Protein AF-A0ABD7QS98-F1 (afdb_monomer_lite)

pLDDT: mean 81.65, std 12.82, range [32.97, 96.56]

Foldseek 3Di:
DDPPDPAAELVPAALVCLVVDDFQRWYDDDPAIETEDAPEQPVVLAAAFQWKKFQDPVDQQWIWIAGQVQPPVPPTDIDGQRHRTSNSVQVVVCVVFNWDHKYWYWYQDSPDPVRPDITTMMGTFGHDEDEQQPAFLAWWDAPQFGWYDAPNGIEHTAADDLPRPSDDNKFQKKWWRDLPFSKIWIFGIPPFPDTDIDMDHPGTTSNSVQVVCFQVSCVSVVHPDTDHQRYKYWYAPHTGGIIMIGTD

Structure (mmCIF, N/CA/C/O backbone):
data_AF-A0ABD7QS98-F1
#
_entry.id   AF-A0ABD7QS98-F1
#
loop_
_atom_site.group_PDB
_atom_site.id
_atom_site.type_symbol
_atom_site.label_atom_id
_atom_site.label_alt_id
_atom_site.label_comp_id
_atom_site.label_asym_id
_atom_site.label_entity_id
_atom_site.label_seq_id
_atom_site.pdbx_PDB_ins_code
_atom_site.Cartn_x
_atom_site.Cartn_y
_atom_site.Cartn_z
_atom_site.occupancy
_atom_site.B_iso_or_equiv
_atom_site.auth_seq_id
_atom_site.auth_comp_id
_atom_site.auth_asym_id
_atom_site.auth_atom_id
_atom_site.pdbx_PDB_model_num
ATOM 1 N N . MET A 1 1 ? 8.728 -23.007 17.753 1.00 32.97 1 MET A N 1
ATOM 2 C CA . MET A 1 1 ? 7.468 -23.442 18.399 1.00 32.97 1 MET A CA 1
ATOM 3 C C . MET A 1 1 ? 6.390 -22.440 18.018 1.00 32.97 1 MET A C 1
ATOM 5 O O . MET A 1 1 ? 6.399 -21.347 18.564 1.00 32.97 1 MET A O 1
ATOM 9 N N . SER A 1 2 ? 5.534 -22.761 17.045 1.00 39.84 2 SER A N 1
ATOM 10 C CA . SER A 1 2 ? 4.462 -21.853 16.618 1.00 39.84 2 SER A CA 1
ATOM 11 C C . SER A 1 2 ? 3.246 -22.042 17.524 1.00 39.84 2 SER A C 1
ATOM 13 O O . SER A 1 2 ? 2.674 -23.131 17.563 1.00 39.84 2 SER A O 1
ATOM 15 N N . ARG A 1 3 ? 2.876 -21.017 18.296 1.00 46.62 3 ARG A N 1
ATOM 16 C CA . ARG A 1 3 ? 1.566 -20.960 18.956 1.00 46.62 3 ARG A CA 1
ATOM 17 C C . ARG A 1 3 ? 0.595 -20.336 17.958 1.00 46.62 3 ARG A C 1
ATOM 19 O O . ARG A 1 3 ? 0.385 -19.131 17.989 1.00 46.62 3 ARG A O 1
ATOM 26 N N . PHE A 1 4 ? 0.027 -21.146 17.070 1.00 49.72 4 PHE A N 1
ATOM 27 C CA . PHE A 1 4 ? -1.115 -20.718 16.263 1.00 49.72 4 PHE A CA 1
ATOM 28 C C . PHE A 1 4 ? -2.349 -20.659 17.171 1.00 49.72 4 PHE A C 1
ATOM 30 O O . PHE A 1 4 ? -3.089 -21.631 17.305 1.00 49.72 4 PHE A O 1
ATOM 37 N N . GLY A 1 5 ? -2.520 -19.537 17.873 1.00 64.56 5 GLY A N 1
ATOM 38 C CA . GLY A 1 5 ? -3.838 -19.160 18.374 1.00 64.56 5 GLY A CA 1
ATOM 39 C C . GLY A 1 5 ? -4.747 -18.858 17.183 1.00 64.56 5 GLY A C 1
ATOM 40 O O . GLY A 1 5 ? -4.266 -18.380 16.156 1.00 64.56 5 GLY A O 1
ATOM 41 N N . MET A 1 6 ? -6.042 -19.157 17.301 1.00 82.94 6 MET A N 1
ATOM 42 C CA . MET A 1 6 ? -7.015 -18.672 16.320 1.00 82.94 6 MET A CA 1
ATOM 43 C C . MET A 1 6 ? -6.945 -17.136 16.265 1.00 82.94 6 MET A C 1
ATOM 45 O O . MET A 1 6 ? -6.843 -16.521 17.333 1.00 82.94 6 MET A O 1
ATOM 49 N N . PRO A 1 7 ? -6.976 -16.521 15.066 1.00 89.31 7 PRO A N 1
ATOM 50 C CA . PRO A 1 7 ? -7.020 -15.070 14.943 1.00 89.31 7 PRO A CA 1
ATOM 51 C C . PRO A 1 7 ? -8.205 -14.479 15.712 1.00 89.31 7 PRO A C 1
ATOM 53 O O . PRO A 1 7 ? -9.282 -15.076 15.756 1.00 89.31 7 PRO A O 1
ATOM 56 N N . LEU A 1 8 ? -8.008 -13.306 16.310 1.00 94.12 8 LEU A N 1
ATOM 57 C CA . LEU A 1 8 ? -9.089 -12.538 16.923 1.00 94.12 8 LEU A CA 1
ATOM 58 C C . LEU A 1 8 ? -9.984 -11.950 15.832 1.00 94.12 8 LEU A C 1
ATOM 60 O O . LEU A 1 8 ? -9.483 -11.453 14.831 1.00 94.12 8 LEU A O 1
ATOM 64 N N . ASP A 1 9 ? -11.295 -11.965 16.031 1.00 95.38 9 ASP A N 1
ATOM 65 C CA . ASP A 1 9 ? -12.229 -11.351 15.088 1.00 95.38 9 ASP A CA 1
ATOM 66 C C . ASP A 1 9 ? -12.199 -9.818 15.216 1.00 95.38 9 ASP A C 1
ATOM 68 O O . ASP A 1 9 ? -12.443 -9.270 16.297 1.00 95.38 9 ASP A O 1
ATOM 72 N N . ALA A 1 10 ? -11.919 -9.119 14.114 1.00 94.75 10 ALA A N 1
ATOM 73 C CA . ALA A 1 10 ? -11.931 -7.661 14.046 1.00 94.75 10 ALA A CA 1
ATOM 74 C C . ALA A 1 10 ? -13.296 -7.067 14.431 1.00 94.75 10 ALA A C 1
ATOM 76 O O . ALA A 1 10 ? -13.342 -5.979 15.010 1.00 94.75 10 ALA A O 1
ATOM 77 N N . ALA A 1 11 ? -14.403 -7.767 14.157 1.00 92.94 11 ALA A N 1
ATOM 78 C CA . ALA A 1 11 ? -15.747 -7.315 14.520 1.00 92.94 11 ALA A CA 1
ATOM 79 C C . ALA A 1 11 ? -15.963 -7.258 16.040 1.00 92.94 11 ALA A C 1
ATOM 81 O O . AL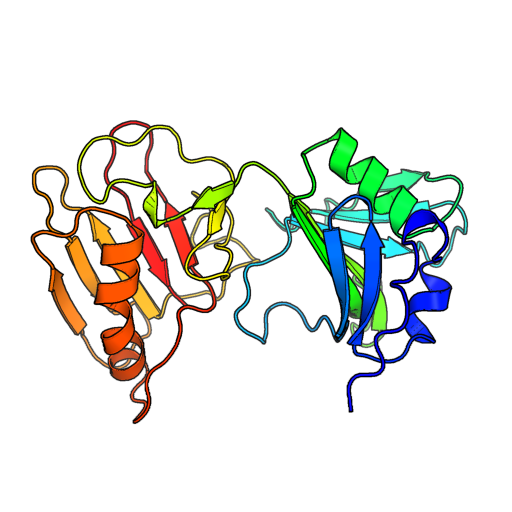A A 1 11 ? -16.754 -6.445 16.513 1.00 92.94 11 ALA A O 1
ATOM 82 N N . ALA A 1 12 ? -15.233 -8.075 16.804 1.00 91.69 12 ALA A N 1
ATOM 83 C CA . ALA A 1 12 ? -15.306 -8.126 18.263 1.00 91.69 12 ALA A CA 1
ATOM 84 C C . ALA A 1 12 ? -14.227 -7.279 18.963 1.00 91.69 12 ALA A C 1
ATOM 86 O O . ALA A 1 12 ? -14.224 -7.186 20.192 1.00 91.69 12 ALA A O 1
ATOM 87 N N . LEU A 1 13 ? -13.290 -6.697 18.208 1.00 93.12 13 LEU A N 1
ATOM 88 C CA . LEU A 1 13 ? -12.125 -6.019 18.763 1.00 93.12 13 LEU A CA 1
ATOM 89 C C . LEU A 1 13 ? -12.293 -4.499 18.730 1.00 93.12 13 LEU A C 1
ATOM 91 O O . LEU A 1 13 ? -12.238 -3.881 17.668 1.00 93.12 13 LEU A O 1
ATOM 95 N N . ASP A 1 14 ? -12.441 -3.893 19.906 1.00 92.75 14 ASP A N 1
ATOM 96 C CA . ASP A 1 14 ? -12.468 -2.439 20.065 1.00 92.75 14 ASP A CA 1
ATOM 97 C C . ASP A 1 14 ? -11.074 -1.817 19.893 1.00 92.75 14 ASP A C 1
ATOM 99 O O . ASP A 1 14 ? -10.067 -2.375 20.340 1.00 92.75 14 ASP A O 1
ATOM 103 N N . PHE A 1 15 ? -11.010 -0.595 19.347 1.00 91.88 15 PHE A N 1
ATOM 104 C CA . PHE A 1 15 ? -9.750 0.161 19.225 1.00 91.88 15 PHE A CA 1
ATOM 105 C C . PHE A 1 15 ? -9.014 0.304 20.569 1.00 91.88 15 PHE A C 1
ATOM 107 O O . PHE A 1 15 ? -7.789 0.236 20.619 1.00 91.88 15 PHE A O 1
ATOM 114 N N . ALA A 1 16 ? -9.743 0.449 21.680 1.00 89.12 16 ALA A N 1
ATOM 115 C CA . ALA A 1 16 ? -9.140 0.557 23.011 1.00 89.12 16 ALA A CA 1
ATOM 116 C C . ALA A 1 16 ? -8.357 -0.709 23.414 1.00 89.12 16 ALA A C 1
ATOM 118 O O . ALA A 1 16 ? -7.321 -0.617 24.076 1.00 89.12 16 ALA A O 1
ATOM 119 N N . SER A 1 17 ? -8.816 -1.884 22.977 1.00 90.69 17 SER A N 1
ATOM 120 C CA . SER A 1 17 ? -8.196 -3.174 23.286 1.00 90.69 17 SER A CA 1
ATOM 121 C C 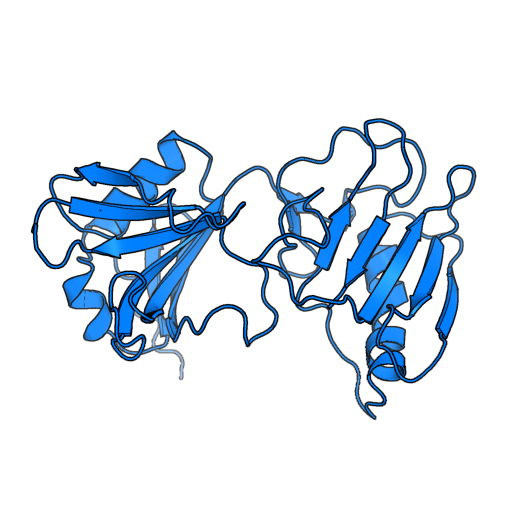. SER A 1 17 ? -6.914 -3.421 22.493 1.00 90.69 17 SER A C 1
ATOM 123 O O . SER A 1 17 ? -6.060 -4.172 22.959 1.00 90.69 17 SER A O 1
ATOM 125 N N . VAL A 1 18 ? -6.727 -2.759 21.345 1.00 89.44 18 VAL A N 1
ATOM 126 C CA . VAL A 1 18 ? -5.531 -2.908 20.492 1.00 89.44 18 VAL A CA 1
ATOM 127 C C . VAL A 1 18 ? -4.244 -2.616 21.263 1.00 89.44 18 VAL A C 1
ATOM 129 O O . VAL A 1 18 ? -3.259 -3.336 21.113 1.00 89.44 18 VAL A O 1
ATOM 132 N N . THR A 1 19 ? -4.260 -1.612 22.143 1.00 87.62 19 THR A N 1
ATOM 133 C CA . THR A 1 19 ? -3.089 -1.230 22.955 1.00 87.62 19 THR A CA 1
ATOM 134 C C . THR A 1 19 ? -2.666 -2.304 23.963 1.00 87.62 19 THR A C 1
ATOM 136 O O . THR A 1 19 ? -1.532 -2.295 24.433 1.00 87.62 19 THR A O 1
ATOM 139 N N . GLN A 1 20 ? -3.559 -3.243 24.287 1.00 90.06 20 GLN A N 1
ATOM 140 C CA . GLN A 1 20 ? -3.326 -4.324 25.250 1.00 90.06 20 GLN A CA 1
ATOM 141 C C . GLN A 1 20 ? -2.906 -5.635 24.577 1.00 90.06 20 GLN A C 1
ATOM 143 O O . GLN A 1 20 ? -2.464 -6.570 25.251 1.00 90.06 20 GLN A O 1
ATOM 148 N N . LEU A 1 21 ? -3.067 -5.732 23.256 1.00 90.69 21 LEU A N 1
ATOM 149 C CA . LEU A 1 21 ? -2.655 -6.900 22.495 1.00 90.69 21 LEU A CA 1
ATOM 150 C C . LEU A 1 21 ? -1.132 -6.948 22.375 1.00 90.69 21 LEU A C 1
ATOM 152 O O . LEU A 1 21 ? -0.456 -5.925 22.266 1.00 90.69 21 LEU A O 1
ATOM 156 N N . ARG A 1 22 ? -0.594 -8.166 22.350 1.00 89.75 22 ARG A N 1
ATOM 157 C CA . ARG A 1 22 ? 0.823 -8.389 22.052 1.00 89.75 22 ARG A CA 1
ATOM 158 C C . ARG A 1 22 ? 1.077 -8.130 20.574 1.00 89.75 22 ARG A C 1
ATOM 160 O O . ARG A 1 22 ? 0.193 -8.381 19.753 1.00 89.75 22 ARG A O 1
ATOM 167 N N . ASP A 1 23 ? 2.286 -7.708 20.242 1.00 85.75 23 ASP A N 1
ATOM 168 C CA . ASP A 1 23 ? 2.731 -7.703 18.850 1.00 85.75 23 ASP A CA 1
ATOM 169 C C . ASP A 1 23 ? 2.605 -9.106 18.247 1.00 85.75 23 ASP A C 1
ATOM 171 O O . ASP A 1 23 ? 2.580 -10.114 18.964 1.00 85.75 23 ASP A O 1
ATOM 175 N N . ASP A 1 24 ? 2.420 -9.147 16.933 1.00 85.94 24 ASP A N 1
ATOM 176 C CA . ASP A 1 24 ? 2.162 -10.344 16.131 1.00 85.94 24 ASP A CA 1
ATOM 177 C C . ASP A 1 24 ? 0.831 -11.062 16.416 1.00 85.94 24 ASP A C 1
ATOM 179 O O . ASP A 1 24 ? 0.532 -12.089 15.793 1.00 85.94 24 ASP A O 1
ATOM 183 N N . THR A 1 25 ? -0.011 -10.527 17.313 1.00 91.94 25 THR A N 1
ATOM 184 C CA . THR A 1 25 ? -1.374 -11.043 17.516 1.00 91.94 25 THR A CA 1
ATOM 185 C C . THR A 1 25 ? -2.134 -10.981 16.196 1.00 91.94 25 THR A C 1
ATOM 187 O O . THR A 1 25 ? -2.292 -9.907 15.620 1.00 91.94 25 THR A O 1
ATOM 190 N N . GLN A 1 26 ? -2.605 -12.137 15.726 1.00 93.94 26 GLN A N 1
ATOM 191 C CA . GLN A 1 26 ? -3.350 -12.245 14.477 1.00 93.94 26 GLN A CA 1
ATOM 192 C C . GLN A 1 26 ? -4.791 -11.785 14.678 1.00 93.94 26 GLN A C 1
ATOM 194 O O . GLN A 1 26 ? -5.464 -12.219 15.615 1.00 93.94 26 GLN A O 1
ATOM 199 N N . ILE A 1 27 ? -5.258 -10.932 13.778 1.00 94.94 27 ILE A N 1
ATOM 200 C CA . ILE A 1 27 ? -6.608 -10.380 13.735 1.00 94.94 27 ILE A CA 1
ATOM 201 C C . ILE A 1 27 ? -7.175 -10.711 12.356 1.00 94.94 27 ILE A C 1
ATOM 203 O O . ILE A 1 27 ? -6.512 -10.474 11.349 1.00 94.94 27 ILE A O 1
ATOM 207 N N . ALA A 1 28 ? -8.374 -11.279 12.302 1.00 96.44 28 ALA A N 1
ATOM 208 C CA . ALA A 1 28 ? -9.051 -11.663 11.072 1.00 96.44 28 ALA A CA 1
ATOM 209 C C . ALA A 1 28 ? -10.259 -10.767 10.794 1.00 96.44 28 ALA A C 1
ATOM 211 O O . ALA A 1 28 ? -10.966 -10.352 11.712 1.00 96.44 28 ALA A O 1
ATOM 212 N N . TRP A 1 29 ? -10.505 -10.516 9.512 1.00 96.56 29 TRP A N 1
ATOM 213 C CA . TRP A 1 29 ? -11.716 -9.882 9.006 1.00 96.56 29 TRP A CA 1
ATOM 214 C C . TRP A 1 29 ? -12.025 -10.453 7.619 1.00 96.56 29 TRP A C 1
ATOM 216 O O . TRP A 1 29 ? -11.229 -10.309 6.691 1.00 96.56 29 TRP A O 1
ATOM 226 N N . GLY A 1 30 ? -13.152 -11.156 7.481 1.00 92.88 30 GLY A N 1
ATOM 227 C CA . GLY A 1 30 ? -13.438 -11.931 6.271 1.00 92.88 30 GLY A CA 1
ATOM 228 C C . GLY A 1 30 ? -12.347 -12.974 5.997 1.00 92.88 30 GLY A C 1
ATOM 229 O O . GLY A 1 30 ? -12.008 -13.768 6.873 1.00 92.88 30 GLY A O 1
ATOM 230 N N . GLU A 1 31 ? -11.787 -12.960 4.786 1.00 92.12 31 GLU A N 1
ATOM 231 C CA . GLU A 1 31 ? -10.660 -13.822 4.382 1.00 92.12 31 GLU A CA 1
ATOM 232 C C . GLU A 1 31 ? -9.285 -13.197 4.675 1.00 92.12 31 GLU A C 1
ATOM 234 O O . GLU A 1 31 ? -8.249 -13.821 4.441 1.00 92.12 31 GLU A O 1
ATOM 239 N N . LEU A 1 32 ? -9.259 -11.961 5.180 1.00 92.50 32 LEU A N 1
ATOM 240 C CA . LEU A 1 32 ? -8.035 -11.219 5.443 1.00 92.50 32 LEU A CA 1
ATOM 241 C C . LEU A 1 32 ? -7.553 -11.445 6.873 1.00 92.50 32 LEU A C 1
ATOM 243 O O . LEU A 1 32 ? -8.339 -11.530 7.820 1.00 92.50 32 LEU A O 1
ATOM 247 N N . THR A 1 33 ? -6.234 -11.462 7.035 1.00 92.00 33 THR A N 1
ATOM 248 C CA . THR A 1 33 ? -5.573 -11.512 8.339 1.00 92.00 33 THR A CA 1
ATOM 249 C C . THR A 1 33 ? -4.491 -10.453 8.424 1.00 92.00 33 THR A C 1
ATOM 251 O O . THR A 1 33 ? -3.705 -10.299 7.489 1.00 92.00 33 THR A O 1
ATOM 254 N N . ALA A 1 34 ? -4.408 -9.781 9.565 1.00 89.31 34 ALA A N 1
ATOM 255 C CA . ALA A 1 34 ? -3.344 -8.847 9.889 1.00 89.31 34 ALA A CA 1
ATOM 256 C C . ALA A 1 34 ? -2.703 -9.218 11.224 1.00 89.31 34 ALA A C 1
ATOM 258 O O . ALA A 1 34 ? -3.379 -9.633 12.166 1.00 89.31 34 ALA A O 1
ATOM 259 N N . ALA A 1 35 ? -1.392 -9.033 11.317 1.00 86.38 35 ALA A N 1
ATOM 260 C CA . ALA A 1 35 ? -0.682 -9.076 12.582 1.00 86.38 35 ALA A CA 1
ATOM 261 C C . ALA A 1 35 ? -0.737 -7.688 13.228 1.00 86.38 35 ALA A C 1
ATOM 263 O O . ALA A 1 35 ? -0.562 -6.686 12.532 1.00 86.38 35 ALA A O 1
ATOM 264 N N . LYS A 1 36 ? -0.931 -7.612 14.549 1.00 85.44 36 LYS A N 1
ATOM 265 C CA . LYS A 1 36 ? -0.676 -6.358 15.261 1.00 85.44 36 LYS A CA 1
ATOM 266 C C . LYS A 1 36 ? 0.805 -5.994 15.131 1.00 85.44 36 LYS A C 1
ATOM 268 O O . LYS A 1 36 ? 1.659 -6.796 15.506 1.00 85.44 36 LYS A O 1
ATOM 273 N N . SER A 1 37 ? 1.092 -4.769 14.715 1.00 80.06 37 SER A N 1
ATOM 274 C CA . SER A 1 37 ? 2.446 -4.226 14.602 1.00 80.06 37 SER A CA 1
ATOM 275 C C . SER A 1 37 ? 2.538 -2.834 15.244 1.00 80.06 37 SER A C 1
ATOM 277 O O . SER A 1 37 ? 1.555 -2.276 15.749 1.00 80.06 37 SER A O 1
ATOM 279 N N . HIS A 1 38 ? 3.741 -2.266 15.244 1.00 70.81 38 HIS A N 1
ATOM 280 C CA . HIS A 1 38 ? 3.934 -0.837 15.446 1.00 70.81 38 HIS A CA 1
ATOM 281 C C . HIS A 1 38 ? 3.867 -0.139 14.086 1.00 70.81 38 HIS A C 1
ATOM 283 O O . HIS A 1 38 ? 4.772 -0.288 13.265 1.00 70.81 38 HIS A O 1
ATOM 289 N N . MET A 1 39 ? 2.805 0.633 13.859 1.00 69.12 39 MET A N 1
ATOM 290 C CA . MET A 1 39 ? 2.609 1.374 12.618 1.00 69.12 39 MET A CA 1
ATOM 291 C C . MET A 1 39 ? 3.327 2.713 12.726 1.00 69.12 39 MET A C 1
ATOM 293 O O . MET A 1 39 ? 2.711 3.750 12.926 1.00 69.12 39 MET A O 1
ATOM 297 N N . TYR A 1 40 ? 4.653 2.699 12.631 1.00 53.31 40 TYR A N 1
ATOM 298 C CA . TYR A 1 40 ? 5.388 3.935 12.395 1.00 53.31 40 TYR A CA 1
ATOM 299 C C . TYR A 1 40 ? 5.319 4.233 10.893 1.00 53.31 40 TYR A C 1
ATOM 301 O O . TYR A 1 40 ? 6.021 3.615 10.093 1.00 53.31 40 TYR A O 1
ATOM 309 N N . SER A 1 41 ? 4.421 5.153 10.521 1.00 43.56 41 SER A N 1
ATOM 310 C CA . SER A 1 41 ? 4.359 5.881 9.240 1.00 43.56 41 SER A CA 1
ATOM 311 C C . SER A 1 41 ? 5.683 5.848 8.442 1.00 43.56 41 SER A C 1
ATOM 313 O O . SER A 1 41 ? 6.746 6.091 9.021 1.00 43.56 41 SER A O 1
ATOM 315 N N . PRO A 1 42 ? 5.638 5.750 7.099 1.00 49.78 42 PRO A N 1
ATOM 316 C CA . PRO A 1 42 ? 6.124 4.649 6.220 1.00 49.78 42 PRO A CA 1
ATOM 317 C C . PRO A 1 42 ? 7.598 4.193 6.392 1.00 49.78 42 PRO A C 1
ATOM 319 O O . PRO A 1 42 ? 8.260 3.798 5.434 1.00 49.78 42 PRO A O 1
ATOM 322 N N . SER A 1 43 ? 8.183 4.302 7.575 1.00 40.19 43 SER A N 1
ATOM 323 C CA . SER A 1 43 ? 9.638 4.248 7.783 1.00 40.19 43 SER A CA 1
ATOM 324 C C . SER A 1 43 ? 10.256 2.860 7.557 1.00 40.19 43 SER A C 1
ATOM 326 O O . SER A 1 43 ? 11.474 2.713 7.614 1.00 40.19 43 SER A O 1
ATOM 328 N N . LEU A 1 44 ? 9.434 1.864 7.213 1.00 52.84 44 LEU A N 1
ATOM 329 C CA . LEU A 1 44 ? 9.848 0.531 6.770 1.00 52.84 44 LEU A CA 1
ATOM 330 C C . LEU A 1 44 ? 9.710 0.314 5.252 1.00 52.84 44 LEU A C 1
ATOM 332 O O . LEU A 1 44 ? 9.742 -0.824 4.794 1.00 52.84 44 LEU A O 1
ATOM 336 N N . GLY A 1 45 ? 9.529 1.387 4.476 1.00 57.03 45 GLY A N 1
ATOM 337 C CA . GLY A 1 45 ? 9.537 1.335 3.014 1.00 57.03 45 GLY A CA 1
ATOM 338 C C . GLY A 1 45 ? 8.316 0.662 2.389 1.00 57.03 45 GLY A C 1
ATOM 339 O O . GLY A 1 45 ? 8.320 0.463 1.187 1.00 57.03 45 GLY A O 1
ATOM 340 N N . ALA A 1 46 ? 7.281 0.311 3.156 1.00 69.75 46 ALA A N 1
ATOM 341 C CA . ALA A 1 46 ? 6.050 -0.272 2.625 1.00 69.75 46 ALA A CA 1
ATOM 342 C C . ALA A 1 46 ? 5.159 0.785 1.950 1.00 69.75 46 ALA A C 1
ATOM 344 O O . ALA A 1 46 ? 5.179 1.958 2.326 1.00 69.75 46 ALA A O 1
ATOM 345 N N . ALA A 1 47 ? 4.325 0.353 1.001 1.00 77.44 47 ALA A N 1
ATOM 346 C CA . ALA A 1 47 ? 3.338 1.227 0.376 1.00 77.44 47 ALA A CA 1
ATOM 347 C C . ALA A 1 47 ? 2.382 1.853 1.396 1.00 77.44 47 ALA A C 1
ATOM 349 O O . ALA A 1 47 ? 1.866 1.181 2.295 1.00 77.44 47 ALA A O 1
ATOM 350 N N . PHE A 1 48 ? 2.062 3.125 1.199 1.00 78.94 48 PHE A N 1
ATOM 351 C CA . PHE A 1 48 ? 1.195 3.881 2.089 1.00 78.94 48 PHE A CA 1
ATOM 352 C C . PHE A 1 48 ? -0.253 3.380 2.051 1.00 78.94 48 PHE A C 1
ATOM 354 O O . PHE A 1 48 ? -0.755 3.058 0.965 1.00 78.94 48 PHE A O 1
ATOM 361 N N . PRO A 1 49 ? -0.952 3.342 3.204 1.00 83.31 49 PRO A N 1
ATOM 362 C CA . PRO A 1 49 ? -2.369 2.998 3.254 1.00 83.31 49 PRO A CA 1
ATOM 363 C C . PRO A 1 49 ? -3.216 4.087 2.599 1.00 83.31 49 PRO A C 1
ATOM 365 O O . PRO A 1 49 ? -2.833 5.252 2.586 1.00 83.31 49 PRO A O 1
ATOM 368 N N . ASP A 1 50 ? -4.393 3.732 2.090 1.00 83.06 50 ASP A N 1
ATOM 369 C CA . ASP A 1 50 ? -5.355 4.709 1.561 1.00 83.06 50 ASP A CA 1
ATOM 370 C C . ASP A 1 50 ? -6.101 5.439 2.677 1.00 83.06 50 ASP A C 1
ATOM 372 O O . ASP A 1 50 ? -6.439 6.620 2.538 1.00 83.06 50 ASP A O 1
ATOM 376 N N . TYR A 1 51 ? -6.338 4.724 3.778 1.00 86.31 51 TYR A N 1
ATOM 377 C CA . TYR A 1 51 ? -7.015 5.228 4.957 1.00 86.31 51 TYR A CA 1
ATOM 378 C C . TYR A 1 51 ? -6.236 4.880 6.217 1.00 86.31 51 TYR A C 1
ATOM 380 O O . TYR A 1 51 ? -5.770 3.751 6.368 1.00 86.31 51 TYR A O 1
ATOM 388 N N . THR A 1 52 ? -6.198 5.820 7.154 1.00 88.19 52 THR A N 1
ATOM 389 C CA . THR A 1 52 ? -5.831 5.545 8.543 1.00 88.19 52 THR A CA 1
ATOM 390 C C . THR A 1 52 ? -6.995 5.936 9.439 1.00 88.19 52 THR A C 1
ATOM 392 O O . THR A 1 52 ? -7.556 7.026 9.308 1.00 88.19 52 THR A O 1
ATOM 395 N N . VAL A 1 53 ? -7.391 5.036 10.333 1.00 90.94 53 VAL A N 1
ATOM 396 C CA . VAL A 1 53 ? -8.538 5.220 11.222 1.00 90.94 53 VAL A CA 1
ATOM 397 C C . VAL A 1 53 ? -8.071 5.301 12.664 1.00 90.94 53 VAL A C 1
ATOM 399 O O . VAL A 1 53 ? -7.274 4.474 13.102 1.00 90.94 53 VAL A O 1
ATOM 402 N N . PHE A 1 54 ? -8.611 6.272 13.398 1.00 91.19 54 PHE A N 1
ATOM 403 C CA . PHE A 1 54 ? -8.346 6.494 14.818 1.00 91.19 54 PHE A CA 1
ATOM 404 C C . PHE A 1 54 ? -9.663 6.616 15.592 1.00 91.19 54 PHE A C 1
ATOM 406 O O . PHE A 1 54 ? -10.647 7.138 15.052 1.00 91.19 54 PHE A O 1
ATOM 413 N N . PRO A 1 55 ? -9.725 6.183 16.862 1.00 91.12 55 PRO A N 1
ATOM 414 C CA . PRO A 1 55 ? -10.882 6.457 17.701 1.00 91.12 55 PRO A CA 1
ATOM 415 C C . PRO A 1 55 ? -10.964 7.945 18.060 1.00 91.12 55 PRO A C 1
ATOM 417 O O . PRO A 1 55 ? -9.955 8.567 18.379 1.00 91.12 55 PRO A O 1
ATOM 420 N N . ASP A 1 56 ? -12.172 8.516 18.074 1.00 87.19 56 ASP A N 1
ATOM 421 C CA . ASP A 1 56 ? -12.370 9.878 18.585 1.00 87.19 56 ASP A CA 1
ATOM 422 C C . ASP A 1 56 ? -12.138 9.896 20.112 1.00 87.19 56 ASP A C 1
ATOM 424 O O . ASP A 1 56 ? -12.838 9.182 20.843 1.00 87.19 56 ASP A O 1
ATOM 428 N N . PRO A 1 57 ? -11.186 10.691 20.637 1.00 81.75 57 PRO A N 1
ATOM 429 C CA . PRO A 1 57 ? -10.903 10.722 22.072 1.00 81.75 57 PRO A CA 1
ATOM 430 C C . PRO A 1 57 ? -12.042 11.347 22.889 1.00 81.75 57 PRO A C 1
ATOM 432 O O . PRO A 1 57 ? -12.163 11.089 24.085 1.00 81.75 57 PRO A O 1
ATOM 435 N N . THR A 1 58 ? -12.894 12.156 22.256 1.00 82.94 58 THR A N 1
ATOM 436 C CA . THR A 1 58 ? -13.976 12.900 22.912 1.00 82.94 58 THR A CA 1
ATOM 437 C C . THR A 1 58 ? -15.337 12.224 22.791 1.00 82.94 58 THR A C 1
ATOM 439 O O . THR A 1 58 ? -16.240 12.530 23.575 1.00 82.94 58 THR A O 1
ATOM 442 N N . ARG A 1 59 ? -15.514 11.314 21.822 1.00 83.38 59 ARG A N 1
ATOM 443 C CA . ARG A 1 59 ? -16.809 10.683 21.532 1.00 83.38 59 ARG A CA 1
ATOM 444 C C . ARG A 1 59 ? -16.708 9.166 21.352 1.00 83.38 59 ARG A C 1
ATOM 446 O O . ARG A 1 59 ? -16.042 8.695 20.430 1.00 83.38 59 ARG A O 1
ATOM 453 N N . PRO A 1 60 ? -17.389 8.372 22.198 1.00 80.19 60 PRO A N 1
ATOM 454 C CA . PRO A 1 60 ? -17.240 6.923 22.199 1.00 80.19 60 PRO A CA 1
ATOM 455 C C . PRO A 1 60 ? -17.900 6.191 21.018 1.00 80.19 60 PRO A C 1
ATOM 457 O O . PRO A 1 60 ? -17.666 5.000 20.842 1.00 80.19 60 PRO A O 1
ATOM 460 N N . ASP A 1 61 ? -18.696 6.891 20.216 1.00 81.94 61 ASP A N 1
ATOM 461 C CA . ASP A 1 61 ? -19.467 6.408 19.063 1.00 81.94 61 ASP A CA 1
ATOM 462 C C . ASP A 1 61 ? -18.833 6.768 17.705 1.00 81.94 61 ASP A C 1
ATOM 464 O O . ASP A 1 61 ? -19.393 6.451 16.647 1.00 81.94 61 ASP A O 1
ATOM 468 N N . ARG A 1 62 ? -17.673 7.444 17.716 1.00 87.31 62 ARG A N 1
ATOM 469 C CA . ARG A 1 62 ? -17.054 8.014 16.513 1.00 87.31 62 ARG A CA 1
ATOM 470 C C . ARG A 1 62 ? -15.639 7.530 16.248 1.00 87.31 62 ARG A C 1
ATOM 472 O O . ARG A 1 62 ? -14.840 7.323 17.162 1.00 87.31 62 ARG A O 1
ATOM 479 N N . LEU A 1 63 ? -15.332 7.428 14.962 1.00 89.81 63 LEU A N 1
ATOM 480 C CA . LEU A 1 63 ? -13.985 7.226 14.445 1.00 89.81 63 LEU A CA 1
ATOM 481 C C . LEU A 1 63 ? -13.627 8.392 13.524 1.00 89.81 63 LEU A C 1
ATOM 483 O O . LEU A 1 63 ? -14.490 8.924 12.821 1.00 89.81 63 LEU A O 1
ATOM 487 N N . TYR A 1 64 ? -12.355 8.763 13.503 1.00 88.44 64 TYR A N 1
ATOM 488 C CA . TYR A 1 64 ? -11.801 9.642 12.485 1.00 88.44 64 TYR A CA 1
ATOM 489 C C . TYR A 1 64 ? -11.163 8.801 11.395 1.00 88.44 64 TYR A C 1
ATOM 491 O O . TYR A 1 64 ? -10.265 8.009 11.671 1.00 88.44 64 TYR A O 1
ATOM 499 N N . VAL A 1 65 ? -11.626 8.992 10.163 1.00 86.94 65 VAL A N 1
ATOM 500 C CA . VAL A 1 65 ? -11.009 8.398 8.978 1.00 86.94 65 VAL A CA 1
ATOM 501 C C . VAL A 1 65 ? -10.213 9.478 8.265 1.00 86.94 65 VAL A C 1
ATOM 503 O O . VAL A 1 65 ? -10.776 10.482 7.817 1.00 86.94 65 VAL A O 1
ATOM 506 N N . PHE A 1 66 ? -8.909 9.253 8.160 1.00 81.25 66 PHE A N 1
ATOM 507 C CA . PHE A 1 66 ? -7.976 10.089 7.423 1.00 81.25 66 PHE A CA 1
ATOM 508 C C . PHE A 1 66 ? -7.705 9.431 6.085 1.00 81.25 66 PHE A C 1
ATOM 510 O O . PHE A 1 66 ? -7.283 8.279 6.038 1.00 81.25 66 PHE A O 1
ATOM 517 N N . ARG A 1 67 ? -7.949 10.158 4.996 1.00 77.94 67 ARG A N 1
ATOM 518 C CA . ARG A 1 67 ? -7.533 9.714 3.669 1.00 77.94 67 ARG A CA 1
ATOM 519 C C . ARG A 1 67 ? -6.079 10.119 3.463 1.00 77.94 67 ARG A C 1
ATOM 521 O O . ARG A 1 67 ? -5.752 11.298 3.568 1.00 77.94 67 ARG A O 1
ATOM 528 N N . SER A 1 68 ? -5.217 9.163 3.146 1.00 68.00 68 SER A N 1
ATOM 529 C CA . SER A 1 68 ? -3.792 9.446 2.958 1.00 68.00 68 SER A CA 1
ATOM 530 C C . SER A 1 68 ? -3.497 10.200 1.661 1.00 68.00 68 SER A C 1
ATOM 532 O O . SER A 1 68 ? -2.442 10.812 1.557 1.00 68.00 68 SER A O 1
ATOM 534 N N . VAL A 1 69 ? -4.411 10.188 0.679 1.00 57.22 69 VAL A N 1
ATOM 535 C CA . VAL A 1 69 ? -4.173 10.783 -0.646 1.00 57.22 69 VAL A CA 1
ATOM 536 C C . VAL A 1 69 ? -5.348 11.644 -1.138 1.00 57.22 69 VAL A C 1
ATOM 538 O O . VAL A 1 69 ? -6.457 11.120 -1.311 1.00 57.22 69 VAL A O 1
ATOM 541 N N . PRO A 1 70 ? -5.107 12.934 -1.453 1.00 46.28 70 PRO A N 1
ATOM 542 C CA . PRO A 1 70 ? -3.968 13.737 -0.992 1.00 46.28 70 PRO A CA 1
ATOM 543 C C . PRO A 1 70 ? -4.146 14.042 0.506 1.00 46.28 70 PRO A C 1
ATOM 545 O O . PRO A 1 70 ? -5.256 14.406 0.898 1.00 46.28 70 PRO A O 1
ATOM 548 N N . ARG A 1 71 ? -3.097 13.929 1.346 1.00 45.66 71 ARG A N 1
ATOM 549 C CA . ARG A 1 71 ? -3.143 14.464 2.726 1.00 45.66 71 ARG A CA 1
ATOM 550 C C . ARG A 1 71 ? -3.366 15.977 2.655 1.00 45.66 71 ARG A C 1
ATOM 552 O O . ARG A 1 71 ? -2.417 16.755 2.684 1.00 45.66 71 ARG A O 1
ATOM 559 N N . SER A 1 72 ? -4.614 16.421 2.617 1.00 42.19 72 SER A N 1
ATOM 560 C CA . SER A 1 72 ? -4.941 17.643 3.328 1.00 42.19 72 SER A CA 1
ATOM 561 C C . SER A 1 72 ? -5.252 17.219 4.756 1.00 42.19 72 SER A C 1
ATOM 563 O O . SER A 1 72 ? -6.130 16.391 4.997 1.00 42.19 72 SER A O 1
ATOM 565 N N . LEU A 1 73 ? -4.530 17.791 5.719 1.00 44.03 73 LEU A N 1
ATOM 566 C CA . LEU A 1 73 ? -4.882 17.706 7.144 1.00 44.03 73 LEU A CA 1
ATOM 567 C C . LEU A 1 73 ? -6.352 18.139 7.392 1.00 44.03 73 LEU A C 1
ATOM 569 O O . LEU A 1 73 ? -6.964 17.760 8.389 1.00 44.03 73 LEU A O 1
ATOM 573 N N . ASP A 1 74 ? -6.943 18.844 6.420 1.00 46.00 74 ASP A N 1
ATOM 574 C CA . ASP A 1 74 ? -8.339 19.275 6.352 1.00 46.00 74 ASP A CA 1
ATOM 575 C C . ASP A 1 74 ? -9.360 18.206 5.906 1.00 46.00 74 ASP A C 1
ATOM 577 O O . ASP A 1 74 ? -10.557 18.488 5.901 1.00 46.00 74 ASP A O 1
ATOM 581 N N . THR A 1 75 ? -8.958 16.987 5.521 1.00 54.84 75 THR A N 1
ATOM 582 C CA . THR A 1 75 ? -9.900 15.935 5.067 1.00 54.84 75 THR A CA 1
ATOM 583 C C . THR A 1 75 ? -9.987 14.745 6.018 1.00 54.84 75 THR A C 1
ATOM 585 O O . THR A 1 75 ? -9.997 13.586 5.604 1.00 54.84 75 THR A O 1
ATOM 588 N N . HIS A 1 76 ? -10.126 15.012 7.317 1.00 68.81 76 HIS A N 1
ATOM 589 C CA . HIS A 1 76 ? -10.634 14.002 8.241 1.00 68.81 76 HIS A CA 1
ATOM 590 C C . HIS A 1 76 ? -12.164 14.020 8.218 1.00 68.81 76 HIS A C 1
ATOM 592 O O . HIS A 1 76 ? -12.802 15.057 8.417 1.00 68.81 76 HIS A O 1
ATOM 598 N N . LYS A 1 77 ? -12.784 12.865 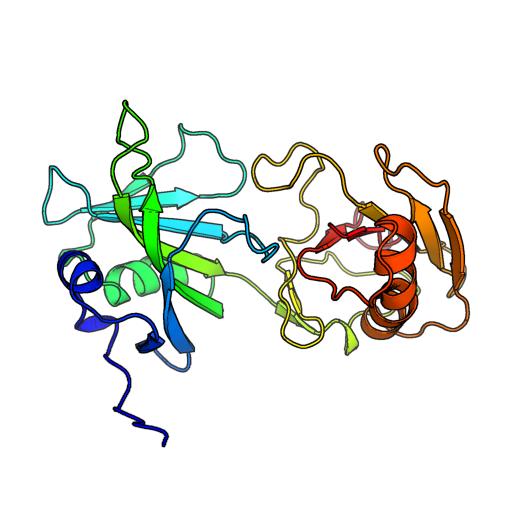7.970 1.00 71.81 77 LYS A N 1
ATOM 599 C CA . LYS A 1 77 ? -14.239 12.730 8.077 1.00 71.81 77 LYS A CA 1
ATOM 600 C C . LYS A 1 77 ? -14.548 11.984 9.372 1.00 71.81 77 LYS A C 1
ATOM 602 O O . LYS A 1 77 ? -14.217 10.801 9.460 1.00 71.81 77 LYS A O 1
ATOM 607 N N . PRO A 1 78 ? -15.177 12.625 10.374 1.00 78.62 78 PRO A N 1
ATOM 608 C CA . PRO A 1 78 ? -15.719 11.875 11.491 1.00 78.62 78 PRO A CA 1
ATOM 609 C C . PRO A 1 78 ? -16.838 10.977 10.962 1.00 78.62 78 PRO A C 1
ATOM 611 O O . PRO A 1 78 ? -17.772 11.447 10.302 1.00 78.62 78 PRO A O 1
ATOM 614 N N . ILE A 1 79 ? -16.743 9.687 11.251 1.00 81.56 79 ILE A N 1
ATOM 615 C CA . ILE A 1 79 ? -17.775 8.707 10.929 1.00 81.56 79 ILE A CA 1
ATOM 616 C C . ILE A 1 79 ? -18.411 8.208 12.219 1.00 81.56 79 ILE A C 1
ATOM 618 O O . ILE A 1 79 ? -17.756 8.065 13.252 1.00 81.56 79 ILE A O 1
ATOM 622 N N . HIS A 1 80 ? -19.714 7.966 12.153 1.00 80.56 80 HIS A N 1
ATOM 623 C CA . HIS A 1 80 ? -20.468 7.378 13.246 1.00 80.56 80 HIS A CA 1
ATOM 624 C C . HIS A 1 80 ? -20.641 5.889 12.961 1.00 80.56 80 HIS A C 1
ATOM 626 O O . HIS A 1 80 ? -21.285 5.529 11.977 1.00 80.56 80 HIS A O 1
ATOM 632 N N . VAL A 1 81 ? -20.084 5.040 13.822 1.00 75.31 81 VAL A N 1
ATOM 633 C CA . VAL A 1 81 ? -20.069 3.576 13.631 1.00 75.31 81 VAL A CA 1
ATOM 634 C C . VAL A 1 81 ? -20.888 2.823 14.680 1.00 75.31 81 VAL A C 1
ATOM 636 O O . VAL A 1 81 ? -21.040 1.612 14.584 1.00 75.31 81 VAL A O 1
ATOM 639 N N . GLY A 1 82 ? -21.459 3.518 15.672 1.00 72.62 82 GLY A N 1
ATOM 640 C CA . GLY A 1 82 ? -22.222 2.905 16.769 1.00 72.62 82 GLY A CA 1
ATOM 641 C C . GLY A 1 82 ? -21.328 2.180 17.781 1.00 72.62 82 GLY A C 1
ATOM 642 O O . GLY A 1 82 ? -21.409 2.466 18.972 1.00 72.62 82 GLY A O 1
ATOM 643 N N . THR A 1 83 ? -20.420 1.323 17.308 1.00 79.00 83 THR A N 1
ATOM 644 C CA . THR A 1 83 ? -19.358 0.662 18.080 1.00 79.00 83 THR A CA 1
ATOM 645 C C . THR A 1 83 ? -18.001 0.880 17.420 1.00 79.00 83 THR A C 1
ATOM 647 O O . THR A 1 83 ? -17.857 0.694 16.213 1.00 79.00 83 THR A O 1
ATOM 650 N N . ARG A 1 84 ? -16.986 1.253 18.207 1.00 86.81 84 ARG A N 1
ATOM 651 C CA . ARG A 1 84 ? -15.619 1.525 17.727 1.00 86.81 84 ARG A CA 1
ATOM 652 C C . ARG A 1 84 ? -14.792 0.242 17.641 1.00 86.81 84 ARG A C 1
ATOM 654 O O . ARG A 1 84 ? -13.717 0.156 18.236 1.00 86.81 84 ARG A O 1
ATOM 661 N N . THR A 1 85 ? -15.304 -0.733 16.902 1.00 93.25 85 THR A N 1
ATOM 662 C CA . THR A 1 85 ? -14.573 -1.959 16.586 1.00 93.25 85 THR A CA 1
ATOM 663 C C . THR A 1 85 ? -13.770 -1.780 15.304 1.00 93.25 85 THR A C 1
ATOM 665 O O . THR A 1 85 ? -14.095 -0.938 14.459 1.00 93.25 85 THR A O 1
ATOM 668 N N . LEU A 1 86 ? -12.710 -2.573 15.147 1.00 94.25 86 LEU A N 1
ATOM 669 C CA . LEU A 1 86 ? -11.943 -2.613 13.901 1.00 94.25 86 LEU A CA 1
ATOM 670 C C . LEU A 1 86 ? -12.830 -3.056 12.731 1.00 94.25 86 LEU A C 1
ATOM 672 O O . LEU A 1 86 ? -12.763 -2.469 11.656 1.00 94.25 86 LEU A O 1
ATOM 676 N N . GLY A 1 87 ? -13.706 -4.040 12.956 1.00 94.56 87 GLY A N 1
ATOM 677 C CA . GLY A 1 87 ? -14.633 -4.546 11.945 1.00 94.56 87 GLY A CA 1
ATOM 678 C C . GLY A 1 87 ? -15.603 -3.480 11.444 1.00 94.56 87 GLY A C 1
ATOM 679 O O . GLY A 1 87 ? -15.755 -3.342 10.237 1.00 94.56 87 GLY A O 1
ATOM 680 N N . ALA A 1 88 ? -16.172 -2.653 12.328 1.00 93.44 88 ALA A N 1
ATOM 681 C CA . ALA A 1 88 ? -17.071 -1.573 11.910 1.00 93.44 88 ALA A CA 1
ATOM 682 C C . ALA A 1 88 ? -16.355 -0.503 11.062 1.00 93.44 88 ALA A C 1
ATOM 684 O O . ALA A 1 88 ? -16.941 0.067 10.140 1.00 93.44 88 ALA A O 1
ATOM 685 N N . ALA A 1 89 ? -15.076 -0.233 11.350 1.00 93.56 89 ALA A N 1
ATOM 686 C CA . ALA A 1 89 ? -14.256 0.649 10.524 1.00 93.56 89 ALA A CA 1
ATOM 687 C C . ALA A 1 89 ? -13.988 0.044 9.136 1.00 93.56 89 ALA A C 1
ATOM 689 O O . ALA A 1 89 ? -14.133 0.738 8.129 1.00 93.56 89 ALA A O 1
ATOM 690 N N . LEU A 1 90 ? -13.629 -1.243 9.087 1.00 95.06 90 LEU A N 1
ATOM 691 C CA . LEU A 1 90 ? -13.373 -1.974 7.845 1.00 95.06 90 LEU A CA 1
ATOM 692 C C . LEU A 1 90 ? -14.631 -2.074 6.980 1.00 95.06 90 LEU A C 1
ATOM 694 O O . LEU A 1 90 ? -14.558 -1.763 5.800 1.00 95.06 90 LEU A O 1
ATOM 698 N N . GLU A 1 91 ? -15.788 -2.397 7.559 1.00 94.19 91 GLU A N 1
ATOM 699 C CA . GLU A 1 91 ? -17.081 -2.427 6.858 1.00 94.19 91 GLU A CA 1
ATOM 700 C C . GLU A 1 91 ? -17.447 -1.067 6.255 1.00 94.19 91 GLU A C 1
ATOM 702 O O . GLU A 1 91 ? -17.911 -0.990 5.116 1.00 94.19 91 GLU A O 1
ATOM 707 N N . TRP A 1 92 ? -17.220 0.023 6.997 1.00 91.94 92 TRP A N 1
ATOM 708 C CA . TRP A 1 92 ? -17.481 1.366 6.484 1.00 91.94 92 TRP A CA 1
ATOM 709 C C . TRP A 1 92 ? -16.584 1.704 5.288 1.00 91.94 92 TRP A C 1
ATOM 711 O O . TRP A 1 92 ? -17.063 2.289 4.315 1.00 91.94 92 TRP A O 1
ATOM 721 N N . ILE A 1 93 ? -15.297 1.343 5.351 1.00 91.75 93 ILE A N 1
ATOM 722 C CA . ILE A 1 93 ? -14.344 1.573 4.256 1.00 91.75 93 ILE A CA 1
ATOM 723 C C . ILE A 1 93 ? -14.678 0.680 3.055 1.00 91.75 93 ILE A C 1
ATOM 725 O O . ILE A 1 93 ? -14.755 1.191 1.937 1.00 91.75 93 ILE A O 1
ATOM 729 N N . ASP A 1 94 ? -14.948 -0.605 3.281 1.00 92.94 94 ASP A N 1
ATOM 730 C CA . ASP A 1 94 ? -15.262 -1.596 2.244 1.00 92.94 94 ASP A CA 1
ATOM 731 C C . ASP A 1 94 ? -16.511 -1.221 1.435 1.00 92.94 94 ASP A C 1
ATOM 733 O O . ASP A 1 94 ? -16.549 -1.370 0.214 1.00 92.94 94 ASP A O 1
ATOM 737 N N . ALA A 1 95 ? -17.500 -0.604 2.092 1.00 90.62 95 ALA A N 1
ATOM 738 C CA . ALA A 1 95 ? -18.681 -0.056 1.430 1.00 90.62 95 ALA A CA 1
ATOM 739 C C . ALA A 1 95 ? -18.368 1.092 0.445 1.00 90.62 95 ALA A C 1
ATOM 741 O O . ALA A 1 95 ? -19.213 1.432 -0.388 1.00 90.62 95 ALA A O 1
ATOM 742 N N . THR A 1 96 ? -17.186 1.713 0.538 1.00 86.56 96 THR A N 1
ATOM 743 C CA . THR A 1 96 ? -16.727 2.758 -0.392 1.00 86.56 96 THR A CA 1
ATOM 744 C C . THR A 1 96 ? -15.816 2.208 -1.486 1.00 86.56 96 THR A C 1
ATOM 746 O O . THR A 1 96 ? -15.995 2.547 -2.657 1.00 86.56 96 THR A O 1
ATOM 749 N N . GLU A 1 97 ? -14.860 1.357 -1.121 1.00 86.81 97 GLU A N 1
ATOM 750 C CA . GLU A 1 97 ? -13.921 0.700 -2.025 1.00 86.81 97 GLU A CA 1
ATOM 751 C C . GLU A 1 97 ? -13.439 -0.605 -1.365 1.00 86.81 97 GLU A C 1
ATOM 753 O O . GLU A 1 97 ? -13.137 -0.574 -0.171 1.00 86.81 97 GLU A O 1
ATOM 758 N N . PRO A 1 98 ? -13.333 -1.731 -2.103 1.00 90.81 98 PRO A N 1
ATOM 759 C CA . PRO A 1 98 ? -13.009 -3.024 -1.504 1.00 90.81 98 PRO A CA 1
ATOM 760 C C . PRO A 1 98 ? -11.715 -2.994 -0.695 1.00 90.81 98 PRO A C 1
ATOM 762 O O . PRO A 1 98 ? -10.683 -2.527 -1.194 1.00 90.81 98 PRO A O 1
ATOM 765 N N . VAL A 1 99 ? -11.759 -3.519 0.526 1.00 91.94 99 VAL A N 1
ATOM 766 C CA . VAL A 1 99 ? -10.580 -3.672 1.380 1.00 91.94 99 VAL A CA 1
ATOM 767 C C . VAL A 1 99 ? -9.785 -4.890 0.931 1.00 91.94 99 VAL A C 1
ATOM 769 O O . VAL A 1 99 ? -10.313 -5.994 0.830 1.00 91.94 99 VAL A O 1
ATOM 772 N N . TRP A 1 100 ? -8.487 -4.700 0.698 1.00 87.44 100 TRP A N 1
ATOM 773 C CA . TRP A 1 100 ? -7.594 -5.795 0.316 1.00 87.44 100 TRP A CA 1
ATOM 774 C C . TRP A 1 100 ? -6.599 -6.173 1.404 1.00 87.44 100 TRP A C 1
ATOM 776 O O . TRP A 1 100 ? -6.251 -7.338 1.576 1.00 87.44 100 TRP A O 1
ATOM 786 N N . ARG A 1 101 ? -6.109 -5.180 2.137 1.00 89.62 101 ARG A N 1
ATOM 787 C CA . ARG A 1 101 ? -5.190 -5.386 3.248 1.00 89.62 101 ARG A CA 1
ATOM 788 C C . ARG A 1 101 ? -5.522 -4.381 4.323 1.00 89.62 101 ARG A C 1
ATOM 790 O O . ARG A 1 101 ? -5.904 -3.247 4.038 1.00 89.62 101 ARG A O 1
ATOM 797 N N . PHE A 1 102 ? -5.322 -4.801 5.556 1.00 91.88 102 PHE A N 1
ATOM 798 C CA . PHE A 1 102 ? -5.337 -3.909 6.691 1.00 91.88 102 PHE A CA 1
ATOM 799 C C . PHE A 1 102 ? -4.173 -4.235 7.615 1.00 91.88 102 PHE A C 1
ATOM 801 O O . PHE A 1 102 ? -3.578 -5.311 7.540 1.00 91.88 102 PHE A O 1
ATOM 808 N N . GLU A 1 103 ? -3.839 -3.281 8.465 1.00 91.19 103 GLU A N 1
ATOM 809 C CA . GLU A 1 103 ? -2.831 -3.419 9.501 1.00 91.19 103 GLU A CA 1
ATOM 810 C C . GLU A 1 103 ? -3.329 -2.718 10.758 1.00 91.19 103 GLU A C 1
ATOM 812 O O . GLU A 1 103 ? -4.017 -1.697 10.693 1.00 91.19 103 GLU A O 1
ATOM 817 N N . VAL A 1 104 ? -3.040 -3.319 11.906 1.00 91.06 104 VAL A N 1
ATOM 818 C CA . VAL A 1 104 ? -3.558 -2.885 13.202 1.00 91.06 104 VAL A CA 1
ATOM 819 C C . VAL A 1 104 ? -2.375 -2.578 14.092 1.00 91.06 104 VAL A C 1
ATOM 821 O O . VAL A 1 104 ? -1.440 -3.370 14.183 1.00 91.06 104 VAL A O 1
ATOM 824 N N . GLY A 1 105 ? -2.423 -1.462 14.802 1.00 90.50 105 GLY A N 1
ATOM 825 C CA . GLY A 1 105 ? -1.293 -1.077 15.624 1.00 90.50 105 GLY A CA 1
ATOM 826 C C . GLY A 1 105 ? -1.528 0.199 16.394 1.00 90.50 105 GLY A C 1
ATOM 827 O O . GLY A 1 105 ? -2.650 0.536 16.769 1.00 90.50 105 GLY A O 1
ATOM 828 N N . THR A 1 106 ? -0.428 0.886 16.652 1.00 87.81 106 THR A N 1
ATOM 829 C CA . THR A 1 106 ? -0.409 2.228 17.226 1.00 87.81 106 THR A CA 1
ATOM 830 C C . THR A 1 106 ? 0.384 3.134 16.305 1.00 87.81 106 THR A C 1
ATOM 832 O O . THR A 1 106 ? 1.455 2.725 15.852 1.00 87.81 106 THR A O 1
ATOM 835 N N . ASP A 1 107 ? -0.114 4.342 16.084 1.00 83.94 107 ASP A N 1
ATOM 836 C CA . ASP A 1 107 ? 0.541 5.393 15.301 1.00 83.94 107 ASP A CA 1
ATOM 837 C C . ASP A 1 107 ? 0.454 6.720 16.074 1.00 83.94 107 ASP A C 1
ATOM 839 O O . ASP A 1 107 ? -0.255 6.811 17.085 1.00 83.94 107 ASP A O 1
ATOM 843 N N . LEU A 1 108 ? 1.186 7.735 15.623 1.00 81.06 108 LEU A N 1
ATOM 844 C CA . LEU A 1 108 ? 1.086 9.091 16.148 1.00 81.06 108 LEU A CA 1
ATOM 845 C C . LEU A 1 108 ? -0.339 9.601 15.961 1.00 81.06 108 LEU A C 1
ATOM 847 O O . LEU A 1 108 ? -0.917 9.515 14.877 1.00 81.06 108 LEU A O 1
ATOM 851 N N . ASP A 1 109 ? -0.911 10.110 17.043 1.00 82.31 109 ASP A N 1
ATOM 852 C CA . ASP A 1 109 ? -2.257 10.642 17.044 1.00 82.31 109 ASP A CA 1
ATOM 853 C C . ASP A 1 109 ? -2.294 11.923 16.199 1.00 82.31 109 ASP A C 1
ATOM 855 O O . ASP A 1 109 ? -1.690 12.929 16.576 1.00 82.31 109 ASP A O 1
ATOM 859 N N . PRO A 1 110 ? -3.017 11.930 15.069 1.00 77.06 110 PRO A N 1
ATOM 860 C CA . PRO A 1 110 ? -3.046 13.083 14.176 1.00 77.06 110 PRO A CA 1
ATOM 861 C C . PRO A 1 110 ? -3.774 14.290 14.784 1.00 77.06 110 PRO A C 1
ATOM 863 O O . PRO A 1 110 ? -3.729 15.377 14.210 1.00 77.06 110 PRO A O 1
ATOM 866 N N . LEU A 1 111 ? -4.480 14.108 15.905 1.00 79.50 111 LEU A N 1
ATOM 867 C CA . LEU A 1 111 ? -5.182 15.163 16.636 1.00 79.50 111 LEU A CA 1
ATOM 868 C C . LEU A 1 111 ? -4.398 15.655 17.858 1.00 79.50 111 LEU A C 1
ATOM 870 O O . LEU A 1 111 ? -4.916 16.480 18.615 1.00 79.50 111 LEU A O 1
ATOM 874 N N . ASP A 1 112 ? -3.193 15.134 18.092 1.00 81.94 112 ASP A N 1
ATOM 875 C CA . ASP A 1 112 ? -2.326 15.596 19.168 1.00 81.94 112 ASP A CA 1
ATOM 876 C C . ASP A 1 112 ? -1.490 16.803 18.710 1.00 81.94 112 ASP A C 1
ATOM 878 O O . ASP A 1 112 ? -0.655 16.657 17.817 1.00 81.94 112 ASP A O 1
ATOM 882 N N . PRO A 1 113 ? -1.693 18.003 19.287 1.00 77.00 113 PRO A N 1
ATOM 883 C CA . PRO A 1 113 ? -0.975 19.205 18.863 1.00 77.00 113 PRO A CA 1
ATOM 884 C C . PRO A 1 113 ? 0.529 19.135 19.147 1.00 77.00 113 PRO A C 1
ATOM 886 O O . PRO A 1 113 ? 1.299 19.794 18.451 1.00 77.00 113 PRO A O 1
ATOM 889 N N . ASP A 1 114 ? 0.930 18.351 20.150 1.00 82.88 114 ASP A N 1
ATOM 890 C CA . ASP A 1 114 ? 2.329 18.175 20.541 1.00 82.88 114 ASP A CA 1
ATOM 891 C C . ASP A 1 114 ? 3.037 17.113 19.676 1.00 82.88 114 ASP A C 1
ATOM 893 O O . ASP A 1 114 ? 4.259 17.127 19.567 1.00 82.88 114 ASP A O 1
ATOM 897 N N . GLY A 1 115 ? 2.276 16.242 18.999 1.00 77.25 115 GLY A N 1
ATOM 898 C CA . GLY A 1 115 ? 2.796 15.236 18.068 1.00 77.25 115 GLY A CA 1
ATOM 899 C C . GLY A 1 115 ? 3.502 14.049 18.727 1.00 77.25 115 GLY A C 1
ATOM 900 O O . GLY A 1 115 ? 4.177 13.293 18.032 1.00 77.25 115 GLY A O 1
ATOM 901 N N . ASP A 1 116 ? 3.332 13.866 20.037 1.00 82.12 116 ASP A N 1
ATOM 902 C CA . ASP A 1 116 ? 4.055 12.868 20.834 1.00 82.12 116 ASP A CA 1
ATOM 903 C C . ASP A 1 116 ? 3.141 11.729 21.322 1.00 82.12 116 ASP A C 1
ATOM 905 O O . ASP A 1 116 ? 3.609 10.664 21.744 1.00 82.12 116 ASP A O 1
ATOM 909 N N . ARG A 1 117 ? 1.818 11.924 21.286 1.00 85.38 117 ARG A N 1
ATOM 910 C CA . ARG A 1 117 ? 0.845 10.921 21.721 1.00 85.38 117 ARG A CA 1
ATOM 911 C C . ARG A 1 117 ? 0.692 9.823 20.677 1.00 85.38 117 ARG A C 1
ATOM 913 O O . ARG A 1 117 ? 0.368 10.081 19.525 1.00 85.38 117 ARG A O 1
ATOM 920 N N . LEU A 1 118 ? 0.805 8.573 21.121 1.00 86.06 118 LEU A N 1
ATOM 921 C CA . LEU A 1 118 ? 0.410 7.405 20.335 1.00 86.06 118 LEU A CA 1
ATOM 922 C C . LEU A 1 118 ? -1.065 7.070 20.571 1.00 86.06 118 LEU A C 1
ATOM 924 O O . LEU A 1 118 ? -1.550 7.099 21.704 1.00 86.06 118 LEU A O 1
ATOM 928 N N . SER A 1 119 ? -1.760 6.693 19.504 1.00 88.19 119 SER A N 1
ATOM 929 C CA . SER A 1 119 ? -3.160 6.270 19.522 1.00 88.19 119 SER A CA 1
ATOM 930 C C . SER A 1 119 ? -3.310 4.942 18.774 1.00 88.19 119 SER A C 1
ATOM 932 O O . SER A 1 119 ? -2.580 4.704 17.805 1.00 88.19 119 SER A O 1
ATOM 934 N N . PRO A 1 120 ? -4.203 4.032 19.214 1.00 91.44 120 PRO A N 1
ATOM 935 C CA . PRO A 1 120 ? -4.495 2.833 18.444 1.00 91.44 120 PRO A CA 1
ATOM 936 C C . PRO A 1 120 ? -5.059 3.224 17.081 1.00 91.44 120 PRO A C 1
ATOM 938 O O . PRO A 1 120 ? -5.935 4.085 16.972 1.00 91.44 120 PRO A O 1
ATOM 941 N N . SER A 1 121 ? -4.566 2.562 16.049 1.00 90.25 121 SER A N 1
ATOM 942 C CA . SER A 1 121 ? -4.853 2.909 14.670 1.00 90.25 121 SER A CA 1
ATOM 943 C C . SER A 1 121 ? -5.108 1.667 13.826 1.00 90.25 121 SER A C 1
ATOM 945 O O . SER A 1 121 ? -4.760 0.539 14.190 1.00 90.25 121 SER A O 1
ATOM 947 N N . LEU A 1 122 ? -5.766 1.895 12.694 1.00 92.25 122 LEU A N 1
ATOM 948 C CA . LEU A 1 122 ? -6.033 0.908 11.657 1.00 92.25 122 LEU A CA 1
ATOM 949 C C . LEU A 1 122 ? -5.629 1.522 10.318 1.00 92.25 122 LEU A C 1
ATOM 951 O O . LEU A 1 122 ? -6.224 2.513 9.897 1.00 92.25 122 LEU A O 1
ATOM 955 N N . ALA A 1 123 ? -4.634 0.939 9.662 1.00 90.00 123 ALA A N 1
ATOM 956 C CA . ALA A 1 123 ? -4.231 1.298 8.309 1.00 90.00 123 ALA A CA 1
ATOM 957 C C . ALA A 1 123 ? -4.927 0.371 7.308 1.00 90.00 123 ALA A C 1
ATOM 959 O O . ALA A 1 123 ? -4.989 -0.840 7.524 1.00 90.00 123 ALA A O 1
ATOM 960 N N . VAL A 1 124 ? -5.470 0.925 6.224 1.00 89.94 124 VAL A N 1
ATOM 961 C CA . VAL A 1 124 ? -6.272 0.170 5.252 1.00 89.94 124 VAL A CA 1
ATOM 962 C C . VAL A 1 124 ? -5.843 0.492 3.826 1.00 89.94 124 VAL A C 1
ATOM 964 O O . VAL A 1 124 ? -5.754 1.657 3.433 1.00 89.94 124 VAL A O 1
ATOM 967 N N . TRP A 1 125 ? -5.616 -0.559 3.041 1.00 89.81 125 TRP A N 1
ATOM 968 C CA . TRP A 1 125 ? -5.337 -0.506 1.610 1.00 89.81 125 TRP A CA 1
ATOM 969 C C . TRP A 1 125 ? -6.544 -1.050 0.853 1.00 89.81 125 TRP A C 1
ATOM 971 O O . TRP A 1 125 ? -7.040 -2.144 1.138 1.00 89.81 125 TRP A O 1
ATOM 981 N N . THR A 1 126 ? -7.003 -0.272 -0.117 1.00 88.12 126 THR A N 1
ATOM 982 C CA . THR A 1 126 ? -8.255 -0.494 -0.838 1.00 88.12 126 THR A CA 1
ATOM 983 C C . THR A 1 126 ? -8.043 -0.475 -2.346 1.00 88.12 126 THR A C 1
ATOM 985 O O . THR A 1 126 ? -7.036 0.029 -2.858 1.00 88.12 126 THR A O 1
ATOM 988 N N . GLY A 1 127 ? -9.034 -0.997 -3.057 1.00 87.06 127 GLY A N 1
ATOM 989 C CA . GLY A 1 127 ? -9.136 -0.885 -4.503 1.00 87.06 127 GLY A CA 1
ATOM 990 C C . GLY A 1 127 ? -8.666 -2.114 -5.266 1.00 87.06 127 GLY A C 1
ATOM 991 O O . GLY A 1 127 ? -8.255 -3.116 -4.679 1.00 87.06 127 GLY A O 1
ATOM 992 N N . PRO A 1 128 ? -8.771 -2.066 -6.605 1.00 87.56 128 PRO A N 1
ATOM 993 C CA . PRO A 1 128 ? -8.373 -3.178 -7.447 1.00 87.56 128 PRO A CA 1
ATOM 994 C C . PRO A 1 128 ? -6.863 -3.397 -7.374 1.00 87.56 128 PRO A C 1
ATOM 996 O O . PRO A 1 128 ? -6.072 -2.452 -7.320 1.00 87.56 128 PRO A O 1
ATOM 999 N N . ILE A 1 129 ? -6.470 -4.665 -7.422 1.00 88.25 129 ILE A N 1
ATOM 1000 C CA . ILE A 1 129 ? -5.072 -5.070 -7.422 1.00 88.25 129 ILE A CA 1
ATOM 1001 C C . ILE A 1 129 ? -4.792 -5.933 -8.628 1.00 88.25 129 ILE A C 1
ATOM 1003 O O . ILE A 1 129 ? -5.574 -6.816 -8.981 1.00 88.25 129 ILE A O 1
ATOM 1007 N N . VAL A 1 130 ? -3.655 -5.658 -9.251 1.00 90.56 130 VAL A N 1
ATOM 1008 C CA . VAL A 1 130 ? -3.162 -6.403 -10.400 1.00 90.56 130 VAL A CA 1
ATOM 1009 C C . VAL A 1 130 ? -1.779 -6.941 -10.062 1.00 90.56 130 VAL A C 1
ATOM 1011 O O . VAL A 1 130 ? -0.918 -6.211 -9.584 1.00 90.56 130 VAL A O 1
ATOM 1014 N N . ASP A 1 131 ? -1.557 -8.227 -10.298 1.00 92.00 131 ASP A N 1
ATOM 1015 C CA . ASP A 1 131 ? -0.220 -8.809 -10.184 1.00 92.00 131 ASP A CA 1
ATOM 1016 C C . ASP A 1 131 ? 0.687 -8.246 -11.293 1.00 92.00 131 ASP A C 1
ATOM 1018 O O . ASP A 1 131 ? 0.281 -8.167 -12.459 1.00 92.00 131 ASP A O 1
ATOM 1022 N N . ALA A 1 132 ? 1.918 -7.864 -10.950 1.00 93.31 132 ALA A N 1
ATOM 1023 C CA . ALA A 1 132 ? 2.922 -7.381 -11.893 1.00 93.31 132 ALA A CA 1
ATOM 1024 C C . ALA A 1 132 ? 3.194 -8.385 -13.028 1.00 93.31 132 ALA A C 1
ATOM 1026 O O . ALA A 1 132 ? 3.484 -7.972 -14.155 1.00 93.31 132 ALA A O 1
ATOM 1027 N N . ALA A 1 133 ? 3.032 -9.688 -12.776 1.00 94.00 133 ALA A N 1
ATOM 1028 C CA . ALA A 1 133 ? 3.167 -10.735 -13.787 1.00 94.00 133 ALA A CA 1
ATOM 1029 C C . ALA A 1 133 ? 2.080 -10.666 -14.879 1.00 94.00 133 ALA A C 1
ATOM 1031 O O . ALA A 1 133 ? 2.265 -11.198 -15.975 1.00 94.00 133 ALA A O 1
ATOM 1032 N N . PHE A 1 134 ? 0.953 -9.995 -14.614 1.00 92.00 134 PHE A N 1
ATOM 1033 C CA . PHE A 1 134 ? -0.136 -9.808 -15.579 1.00 92.00 134 PHE A CA 1
ATOM 1034 C C . PHE A 1 134 ? -0.108 -8.453 -16.287 1.00 92.00 134 PHE A C 1
ATOM 1036 O O . PHE A 1 134 ? -0.885 -8.244 -17.221 1.00 92.00 134 PHE A O 1
ATOM 1043 N N . VAL A 1 135 ? 0.778 -7.537 -15.891 1.00 90.94 135 VAL A N 1
ATOM 1044 C CA . VAL A 1 135 ? 0.950 -6.249 -16.571 1.00 90.94 135 VAL A CA 1
ATOM 1045 C C . VAL A 1 135 ? 2.002 -6.414 -17.669 1.00 90.94 135 VAL A C 1
ATOM 1047 O O . VAL A 1 135 ? 3.149 -6.723 -17.353 1.00 90.94 135 VAL A O 1
ATOM 1050 N N . PRO A 1 136 ? 1.673 -6.216 -18.959 1.00 89.69 136 PRO A N 1
ATOM 1051 C CA . PRO A 1 136 ? 2.665 -6.308 -20.026 1.00 89.69 136 PRO A CA 1
ATOM 1052 C C . PRO A 1 136 ? 3.788 -5.272 -19.857 1.00 89.69 136 PRO A C 1
ATOM 1054 O O . PRO A 1 136 ? 3.547 -4.134 -19.474 1.00 89.69 136 PRO A O 1
ATOM 1057 N N . ALA A 1 137 ? 5.020 -5.622 -20.217 1.00 88.56 137 ALA A N 1
ATOM 1058 C CA . ALA A 1 137 ? 6.141 -4.674 -20.250 1.00 88.56 137 ALA A CA 1
ATOM 1059 C C . ALA A 1 137 ? 6.121 -3.773 -21.499 1.00 88.56 137 ALA A C 1
ATOM 1061 O O . ALA A 1 137 ? 6.926 -2.857 -21.628 1.00 88.56 137 ALA A O 1
ATOM 1062 N N . ALA A 1 138 ? 5.241 -4.038 -22.465 1.00 84.50 138 ALA A N 1
ATOM 1063 C CA . ALA A 1 138 ? 5.231 -3.400 -23.778 1.00 84.50 138 ALA A CA 1
ATOM 1064 C C . ALA A 1 138 ? 3.807 -3.113 -24.254 1.00 84.50 138 ALA A C 1
ATOM 1066 O O . ALA A 1 138 ? 2.879 -3.849 -23.923 1.00 84.50 138 ALA A O 1
ATOM 1067 N N . GLY A 1 139 ? 3.666 -2.092 -25.100 1.00 73.50 139 GLY A N 1
ATOM 1068 C CA . GLY A 1 139 ? 2.398 -1.735 -25.729 1.00 73.50 139 GLY A CA 1
ATOM 1069 C C . GLY A 1 139 ? 1.549 -0.772 -24.903 1.00 73.50 139 GLY A C 1
ATOM 1070 O O . GLY A 1 139 ? 1.969 -0.272 -23.863 1.00 73.50 139 GLY A O 1
ATOM 1071 N N . GLY A 1 140 ? 0.359 -0.479 -25.427 1.00 66.12 140 GLY A N 1
ATOM 1072 C CA . GLY A 1 140 ? -0.580 0.438 -24.801 1.00 66.12 140 GLY A CA 1
ATOM 1073 C C . GLY A 1 140 ? -1.315 -0.212 -23.636 1.00 66.12 140 GLY A C 1
ATOM 1074 O O . GLY A 1 140 ? -1.961 -1.245 -23.806 1.00 66.12 140 GLY A O 1
ATOM 1075 N N . HIS A 1 141 ? -1.255 0.425 -22.471 1.00 73.56 141 HIS A N 1
ATOM 1076 C CA . HIS A 1 141 ? -1.945 -0.045 -21.271 1.00 73.56 141 HIS A CA 1
ATOM 1077 C C . HIS A 1 141 ? -3.333 0.568 -21.156 1.00 73.56 141 HIS A C 1
ATOM 1079 O O . HIS A 1 141 ? -3.571 1.697 -21.594 1.00 73.56 141 HIS A O 1
ATOM 1085 N N . GLY A 1 142 ? -4.256 -0.164 -20.534 1.00 70.56 142 GLY A N 1
ATOM 1086 C CA . GLY A 1 142 ? -5.485 0.437 -20.028 1.00 70.56 142 GLY A CA 1
ATOM 1087 C C . GLY A 1 142 ? -5.180 1.480 -18.949 1.00 70.56 142 GLY A C 1
ATOM 1088 O O . GLY A 1 142 ? -4.041 1.642 -18.514 1.00 70.56 142 GLY A O 1
ATOM 1089 N N . ASN A 1 143 ? -6.211 2.184 -18.485 1.00 69.44 143 ASN A N 1
ATOM 1090 C CA . ASN A 1 143 ? -6.051 3.039 -17.314 1.00 69.44 143 ASN A CA 1
ATOM 1091 C C . ASN A 1 143 ? -5.774 2.144 -16.095 1.00 69.44 143 ASN A C 1
ATOM 1093 O O . ASN A 1 143 ? -6.702 1.521 -15.576 1.00 69.44 143 ASN A O 1
ATOM 1097 N N . LEU A 1 144 ? -4.507 2.042 -15.682 1.00 78.81 144 LEU A N 1
ATOM 1098 C CA . LEU A 1 144 ? -4.136 1.360 -14.448 1.00 78.81 144 LEU A CA 1
ATOM 1099 C C . LEU A 1 144 ? -4.770 2.135 -13.293 1.00 78.81 144 LEU A C 1
ATOM 1101 O O . LEU A 1 144 ? -4.527 3.330 -13.122 1.00 78.81 144 LEU A O 1
ATOM 1105 N N . ARG A 1 145 ? -5.645 1.462 -12.551 1.00 81.94 145 ARG A N 1
ATOM 1106 C CA . ARG A 1 145 ? -6.283 1.984 -11.345 1.00 81.94 145 ARG A CA 1
ATOM 1107 C C . ARG A 1 145 ? -5.997 1.017 -10.210 1.00 81.94 145 ARG A C 1
ATOM 1109 O O . ARG A 1 145 ? -5.972 -0.187 -10.442 1.00 81.94 145 ARG A O 1
ATOM 1116 N N . GLY A 1 146 ? -5.843 1.553 -9.004 1.00 85.62 146 GLY A N 1
ATOM 1117 C CA . GLY A 1 146 ? -5.564 0.764 -7.810 1.00 85.62 146 GLY A CA 1
ATOM 1118 C C . GLY A 1 146 ? -4.067 0.573 -7.598 1.00 85.62 146 GLY A C 1
ATOM 1119 O O . GLY A 1 146 ? -3.337 1.567 -7.555 1.00 85.62 146 GLY A O 1
ATOM 1120 N N . ARG A 1 147 ? -3.622 -0.672 -7.409 1.00 89.69 147 ARG A N 1
ATOM 1121 C CA . ARG A 1 147 ? -2.239 -1.006 -7.024 1.00 89.69 147 ARG A CA 1
ATOM 1122 C C . ARG A 1 147 ? -1.714 -2.231 -7.766 1.00 89.69 147 ARG A C 1
ATOM 1124 O O . ARG A 1 147 ? -2.479 -3.036 -8.297 1.00 89.69 147 ARG A O 1
ATOM 1131 N N . ILE A 1 148 ? -0.394 -2.362 -7.776 1.00 90.69 148 ILE A N 1
ATOM 1132 C CA . ILE A 1 148 ? 0.328 -3.501 -8.328 1.00 90.69 148 ILE A CA 1
ATOM 1133 C C . ILE A 1 148 ? 0.915 -4.329 -7.186 1.00 90.69 148 ILE A C 1
ATOM 1135 O O . ILE A 1 148 ? 1.475 -3.768 -6.249 1.00 90.69 148 ILE A O 1
ATOM 1139 N N . VAL A 1 149 ? 0.816 -5.654 -7.269 1.00 90.31 149 VAL A N 1
ATOM 1140 C CA . VAL A 1 149 ? 1.548 -6.564 -6.375 1.00 90.31 149 VAL A CA 1
ATOM 1141 C C . VAL A 1 149 ? 2.749 -7.142 -7.109 1.00 90.31 149 VAL A C 1
ATOM 1143 O O . VAL A 1 149 ? 2.615 -7.655 -8.214 1.00 90.31 149 VAL A O 1
ATOM 1146 N N . PHE A 1 150 ? 3.918 -7.076 -6.480 1.00 90.44 150 PHE A N 1
ATOM 1147 C CA . PHE A 1 150 ? 5.165 -7.672 -6.947 1.00 90.44 150 PHE A CA 1
ATOM 1148 C C . PHE A 1 150 ? 5.773 -8.495 -5.811 1.00 90.44 150 PHE A C 1
ATOM 1150 O O . PHE A 1 150 ? 6.189 -7.939 -4.801 1.00 90.44 150 PHE A O 1
ATOM 1157 N N . ARG A 1 151 ? 5.805 -9.828 -5.944 1.00 87.38 151 ARG A N 1
ATOM 1158 C CA . ARG A 1 151 ? 6.398 -10.746 -4.943 1.00 87.38 151 ARG A CA 1
ATOM 1159 C C . ARG A 1 151 ? 5.938 -10.476 -3.499 1.00 87.38 151 ARG A C 1
ATOM 1161 O O . ARG A 1 151 ? 6.747 -10.414 -2.579 1.00 87.38 151 ARG A O 1
ATOM 1168 N N . ASN A 1 152 ? 4.625 -10.330 -3.310 1.00 80.06 152 ASN A N 1
ATOM 1169 C CA . ASN A 1 152 ? 3.961 -9.978 -2.042 1.00 80.06 152 ASN A CA 1
ATOM 1170 C C . ASN A 1 152 ? 4.190 -8.539 -1.544 1.00 80.06 152 ASN A C 1
ATOM 1172 O O . ASN A 1 152 ? 3.640 -8.171 -0.507 1.00 80.06 152 ASN A O 1
ATOM 1176 N N . GLN A 1 153 ? 4.936 -7.714 -2.281 1.00 83.75 153 GLN A N 1
ATOM 1177 C CA . GLN A 1 153 ? 5.058 -6.284 -2.019 1.00 83.75 153 GLN A CA 1
ATOM 1178 C C . GLN A 1 153 ? 3.988 -5.527 -2.792 1.00 83.75 153 GLN A C 1
ATOM 1180 O O . GLN A 1 153 ? 3.800 -5.725 -3.993 1.00 83.75 153 GLN A O 1
ATOM 1185 N N . LEU A 1 154 ? 3.264 -4.671 -2.083 1.00 85.75 154 LEU A N 1
ATOM 1186 C CA . LEU A 1 154 ? 2.232 -3.830 -2.667 1.00 85.75 154 LEU A CA 1
ATOM 1187 C C . LEU A 1 154 ? 2.866 -2.519 -3.133 1.00 85.75 154 LEU A C 1
ATOM 1189 O O . LEU A 1 154 ? 3.680 -1.946 -2.417 1.00 85.75 154 LEU A O 1
ATOM 1193 N N . SER A 1 155 ? 2.466 -2.030 -4.302 1.00 87.38 155 SER A N 1
ATOM 1194 C CA . SER A 1 155 ? 2.808 -0.689 -4.766 1.00 87.38 155 SER A CA 1
ATOM 1195 C C . SER A 1 155 ? 1.998 0.374 -4.023 1.00 87.38 155 SER A C 1
ATOM 1197 O O . SER A 1 155 ? 0.882 0.133 -3.545 1.00 87.38 155 SER A O 1
ATOM 1199 N N . ASP A 1 156 ? 2.492 1.603 -4.025 1.00 85.81 156 ASP A N 1
ATOM 1200 C CA . ASP A 1 156 ? 1.661 2.786 -3.806 1.00 85.81 156 ASP A CA 1
ATOM 1201 C C . ASP A 1 156 ? 0.585 2.896 -4.907 1.00 85.81 156 ASP A C 1
ATOM 1203 O O . ASP A 1 156 ? 0.658 2.184 -5.921 1.00 85.81 156 ASP A O 1
ATOM 1207 N N . ARG A 1 157 ? -0.462 3.726 -4.734 1.00 84.62 157 ARG A N 1
ATOM 1208 C CA . ARG A 1 157 ? -1.497 3.799 -5.786 1.00 84.62 157 ARG A CA 1
ATOM 1209 C C . ARG A 1 157 ? -0.891 4.245 -7.109 1.00 84.62 157 ARG A C 1
ATOM 1211 O O . ARG A 1 157 ? -0.063 5.153 -7.185 1.00 84.62 157 ARG A O 1
ATOM 1218 N N . THR A 1 158 ? -1.383 3.627 -8.173 1.00 82.88 158 THR A N 1
ATOM 1219 C CA . THR A 1 158 ? -0.990 3.968 -9.533 1.00 82.88 158 THR A CA 1
ATOM 1220 C C . THR A 1 158 ? -1.319 5.425 -9.846 1.00 82.88 158 THR A C 1
ATOM 1222 O O . THR A 1 158 ? -2.398 5.903 -9.486 1.00 82.88 158 THR A O 1
ATOM 1225 N N . ASN A 1 159 ? -0.442 6.094 -10.594 1.00 81.62 159 ASN A N 1
ATOM 1226 C CA . ASN A 1 159 ? -0.598 7.482 -11.054 1.00 81.62 159 ASN A CA 1
ATOM 1227 C C . ASN A 1 159 ? -0.592 8.561 -9.956 1.00 81.62 159 ASN A C 1
ATOM 1229 O O . ASN A 1 159 ? -0.977 9.697 -10.231 1.00 81.62 159 ASN A O 1
ATOM 1233 N N . ILE A 1 160 ? -0.133 8.248 -8.743 1.00 76.50 160 ILE A N 1
ATOM 1234 C CA . ILE A 1 160 ? 0.184 9.272 -7.740 1.00 76.50 160 ILE A CA 1
ATOM 1235 C C . ILE A 1 160 ? 1.361 10.142 -8.234 1.00 76.50 160 ILE A C 1
ATOM 1237 O O . ILE A 1 160 ? 2.272 9.628 -8.880 1.00 76.50 160 ILE A O 1
ATOM 1241 N N . GLY A 1 161 ? 1.347 11.456 -7.980 1.00 68.31 161 GLY A N 1
ATOM 1242 C CA . GLY A 1 161 ? 2.414 12.394 -8.381 1.00 68.31 161 GLY A CA 1
ATOM 1243 C C . GLY A 1 161 ? 3.611 12.431 -7.420 1.00 68.31 161 GLY A C 1
ATOM 1244 O O . GLY A 1 161 ? 3.533 11.896 -6.324 1.00 68.31 161 GLY A O 1
ATOM 1245 N N . ASP A 1 162 ? 4.729 13.052 -7.819 1.00 62.31 162 ASP A N 1
ATOM 1246 C CA . ASP A 1 162 ? 5.912 13.252 -6.945 1.00 62.31 162 ASP A CA 1
ATOM 1247 C C . ASP A 1 162 ? 5.624 14.182 -5.751 1.00 62.31 162 ASP A C 1
ATOM 1249 O O . ASP A 1 162 ? 6.295 14.111 -4.730 1.00 62.31 162 ASP A O 1
ATOM 1253 N N . GLU A 1 163 ? 4.614 15.045 -5.872 1.00 59.28 163 GLU A N 1
ATOM 1254 C CA . GLU A 1 163 ? 4.184 15.967 -4.813 1.00 59.28 163 GLU A CA 1
ATOM 1255 C C . GLU A 1 163 ? 3.247 15.310 -3.790 1.00 59.28 163 GLU A C 1
ATOM 1257 O O . GLU A 1 163 ? 2.696 15.995 -2.927 1.00 59.28 163 GLU A O 1
ATOM 1262 N N . ASP A 1 164 ? 3.018 13.996 -3.890 1.00 62.19 164 ASP A N 1
ATOM 1263 C CA . ASP A 1 164 ? 2.172 13.316 -2.925 1.00 62.19 164 ASP A CA 1
ATOM 1264 C C . ASP A 1 164 ? 2.874 13.259 -1.560 1.00 62.19 164 ASP A C 1
ATOM 1266 O O . ASP A 1 164 ? 3.972 12.709 -1.448 1.00 62.19 164 ASP A O 1
ATOM 1270 N N . PRO A 1 165 ? 2.259 13.817 -0.505 1.00 52.03 165 PRO A N 1
ATOM 1271 C CA . PRO A 1 165 ? 2.844 13.859 0.834 1.00 52.03 165 PRO A CA 1
ATOM 1272 C C . PRO A 1 165 ? 3.046 12.466 1.451 1.00 52.03 165 PRO A C 1
ATOM 1274 O O . PRO A 1 165 ? 3.702 12.350 2.488 1.00 52.03 165 PRO A O 1
ATOM 1277 N N . GLY A 1 166 ? 2.461 11.426 0.850 1.00 54.81 166 GLY A N 1
ATOM 1278 C CA . GLY A 1 166 ? 2.695 10.024 1.160 1.00 54.81 166 GLY A CA 1
ATOM 1279 C C . GLY A 1 166 ? 3.790 9.377 0.311 1.00 54.81 166 GLY A C 1
ATOM 1280 O O . GLY A 1 166 ? 3.775 8.171 0.158 1.00 54.81 166 GLY A O 1
ATOM 1281 N N . LEU A 1 167 ? 4.717 10.114 -0.294 1.00 63.44 167 LEU A N 1
ATOM 1282 C CA . LEU A 1 167 ? 5.907 9.524 -0.910 1.00 63.44 167 LEU A CA 1
ATOM 1283 C C . LEU A 1 167 ? 7.153 10.172 -0.319 1.00 63.44 167 LEU A C 1
ATOM 1285 O O . LEU A 1 167 ? 7.174 11.364 -0.008 1.00 63.44 167 LEU A O 1
ATOM 1289 N N . LEU A 1 168 ? 8.219 9.384 -0.160 1.00 65.00 168 LEU A N 1
ATOM 1290 C CA . LEU A 1 168 ? 9.533 9.971 0.076 1.00 65.00 168 LEU A CA 1
ATOM 1291 C C . LEU A 1 168 ? 9.840 10.913 -1.101 1.00 65.00 168 LEU A C 1
ATOM 1293 O O . LEU A 1 168 ? 9.542 10.577 -2.249 1.00 65.00 168 LEU A O 1
ATOM 1297 N N . PRO A 1 169 ? 10.440 12.085 -0.855 1.00 61.62 169 PRO A N 1
ATOM 1298 C CA . PRO A 1 169 ? 10.425 13.178 -1.826 1.00 61.62 169 PRO A CA 1
ATOM 1299 C C . PRO A 1 169 ? 11.159 12.849 -3.133 1.00 61.62 169 PRO A C 1
ATOM 1301 O O . PRO A 1 169 ? 10.923 13.502 -4.148 1.00 61.62 169 PRO A O 1
ATOM 1304 N N . HIS A 1 170 ? 12.030 11.831 -3.141 1.00 72.56 170 HIS A N 1
ATOM 1305 C CA . HIS A 1 170 ? 12.797 11.460 -4.324 1.00 72.56 170 HIS A CA 1
ATOM 1306 C C . HIS A 1 170 ? 12.923 9.937 -4.463 1.00 72.56 170 HIS A C 1
ATOM 1308 O O . HIS A 1 170 ? 13.443 9.296 -3.546 1.00 72.56 170 HIS A O 1
ATOM 1314 N N . PRO A 1 171 ? 12.487 9.348 -5.595 1.00 81.50 171 PRO A N 1
ATOM 1315 C CA . PRO A 1 171 ? 12.762 7.946 -5.882 1.00 81.50 171 PRO A CA 1
ATOM 1316 C C . PRO A 1 171 ? 14.265 7.736 -6.061 1.00 81.50 171 PRO A C 1
ATOM 1318 O O . PRO A 1 171 ? 14.977 8.641 -6.502 1.00 81.50 171 PRO A O 1
ATOM 1321 N N . LYS A 1 172 ? 14.743 6.528 -5.766 1.00 84.62 172 LYS A N 1
ATOM 1322 C CA . LYS A 1 172 ? 16.133 6.131 -6.022 1.00 84.62 172 LYS A CA 1
ATOM 1323 C C . LYS A 1 172 ? 16.343 5.729 -7.472 1.00 84.62 172 LYS A C 1
ATOM 1325 O O . LYS A 1 172 ? 17.366 6.064 -8.065 1.00 84.62 172 LYS A O 1
ATOM 1330 N N . ILE A 1 173 ? 15.369 5.027 -8.049 1.00 89.12 173 ILE A N 1
ATOM 1331 C CA . ILE A 1 173 ? 15.421 4.542 -9.429 1.00 89.12 173 ILE A CA 1
ATOM 1332 C C . ILE A 1 173 ? 14.130 4.895 -10.157 1.00 89.12 173 ILE A C 1
ATOM 1334 O O . ILE A 1 173 ? 13.032 4.821 -9.599 1.00 89.12 173 ILE A O 1
ATOM 1338 N N . ILE A 1 174 ? 14.278 5.264 -11.427 1.00 91.62 174 ILE A N 1
ATOM 1339 C CA . ILE A 1 174 ? 13.183 5.530 -12.350 1.00 91.62 174 ILE A CA 1
ATOM 1340 C C . ILE A 1 174 ? 13.337 4.589 -13.549 1.00 91.62 174 ILE A C 1
ATOM 1342 O O . ILE A 1 174 ? 14.375 4.583 -14.207 1.00 91.62 174 ILE A O 1
ATOM 1346 N N . LEU A 1 175 ? 12.304 3.793 -13.821 1.00 93.81 175 LEU A N 1
ATOM 1347 C CA . LEU A 1 175 ? 12.203 2.901 -14.974 1.00 93.81 175 LEU A CA 1
ATOM 1348 C C . LEU A 1 175 ? 11.202 3.497 -15.959 1.00 93.81 175 LEU A C 1
ATOM 1350 O O . LEU A 1 175 ? 10.060 3.784 -15.596 1.00 93.81 175 LEU A O 1
ATOM 1354 N N . GLU A 1 176 ? 11.610 3.672 -17.206 1.00 93.81 176 GLU A N 1
ATOM 1355 C CA . GLU A 1 176 ? 10.797 4.279 -18.257 1.00 93.81 176 GLU A CA 1
ATOM 1356 C C . GLU A 1 176 ? 10.634 3.291 -19.407 1.00 93.81 176 GLU A C 1
ATOM 1358 O O . GLU A 1 176 ? 11.608 2.800 -19.980 1.00 93.81 176 GLU A O 1
ATOM 1363 N N . GLN A 1 177 ? 9.379 2.985 -19.730 1.00 92.38 177 GLN A N 1
ATOM 1364 C CA . GLN A 1 177 ? 9.038 2.143 -20.863 1.00 92.38 177 GLN A CA 1
ATOM 1365 C C . GLN A 1 177 ? 9.253 2.923 -22.160 1.00 92.38 177 GLN A C 1
ATOM 1367 O O . GLN A 1 177 ? 8.720 4.025 -22.330 1.00 92.38 177 GLN A O 1
ATOM 1372 N N . HIS A 1 178 ? 9.954 2.331 -23.122 1.00 87.94 178 HIS A N 1
ATOM 1373 C CA . HIS A 1 178 ? 10.026 2.916 -24.450 1.00 87.94 178 HIS A CA 1
ATOM 1374 C C . HIS A 1 178 ? 8.703 2.671 -25.217 1.00 87.94 178 HIS A C 1
ATOM 1376 O O . HIS A 1 178 ? 8.203 1.544 -25.240 1.00 87.94 178 HIS A O 1
ATOM 1382 N N . PRO A 1 179 ? 8.100 3.683 -25.878 1.00 76.44 179 PRO A N 1
ATOM 1383 C CA . PRO A 1 179 ? 6.762 3.556 -26.476 1.00 76.44 179 PRO A CA 1
ATOM 1384 C C . PRO A 1 179 ? 6.629 2.502 -27.585 1.00 76.44 179 PRO A C 1
ATOM 1386 O O . PRO A 1 179 ? 5.535 2.002 -27.840 1.00 76.44 179 PRO A O 1
ATOM 1389 N N . SER A 1 180 ? 7.720 2.219 -28.298 1.00 71.38 180 SER A N 1
ATOM 1390 C CA . SER A 1 180 ? 7.703 1.490 -29.573 1.00 71.38 180 SER A CA 1
ATOM 1391 C C . SER A 1 180 ? 8.369 0.113 -29.534 1.00 71.38 180 SER A C 1
ATOM 1393 O O . SER A 1 180 ? 8.301 -0.617 -30.520 1.00 71.38 180 SER A O 1
ATOM 1395 N N . CYS A 1 181 ? 9.021 -0.251 -28.432 1.00 69.44 181 CYS A N 1
ATOM 1396 C CA . CYS A 1 181 ? 9.785 -1.492 -28.299 1.00 69.44 181 CYS A CA 1
ATOM 1397 C C . CYS A 1 181 ? 9.621 -2.062 -26.886 1.00 69.44 181 CYS A C 1
ATOM 1399 O O . CYS A 1 181 ? 9.194 -1.367 -25.968 1.00 69.44 181 CYS A O 1
ATOM 1401 N N . ARG A 1 182 ? 9.939 -3.350 -26.698 1.00 76.81 182 ARG A N 1
ATOM 1402 C CA . ARG A 1 182 ? 9.966 -3.996 -25.368 1.00 76.81 182 ARG A CA 1
ATOM 1403 C C . ARG A 1 182 ? 11.198 -3.584 -24.554 1.00 76.81 182 ARG A C 1
ATOM 1405 O O . ARG A 1 182 ? 11.766 -4.397 -23.832 1.00 76.81 182 ARG A O 1
ATOM 1412 N N . GLU A 1 183 ? 11.636 -2.348 -24.741 1.00 89.88 183 GLU A N 1
ATOM 1413 C CA . GLU A 1 183 ? 12.822 -1.799 -24.114 1.00 89.88 183 GLU A CA 1
ATOM 1414 C C . GLU A 1 183 ? 12.412 -0.905 -22.955 1.00 89.88 183 GLU A C 1
ATOM 1416 O O . GLU A 1 183 ? 11.418 -0.173 -23.016 1.00 89.88 183 GLU A O 1
ATOM 1421 N N . TRP A 1 184 ? 13.201 -0.989 -21.897 1.00 94.50 184 TRP A N 1
ATOM 1422 C CA . TRP A 1 184 ? 13.069 -0.171 -20.710 1.00 94.50 184 TRP A CA 1
ATOM 1423 C C . TRP A 1 184 ? 14.398 0.487 -20.420 1.00 94.50 184 TRP A C 1
ATOM 1425 O O . TRP A 1 184 ? 15.441 -0.163 -20.463 1.00 94.50 184 TRP A O 1
ATOM 1435 N N 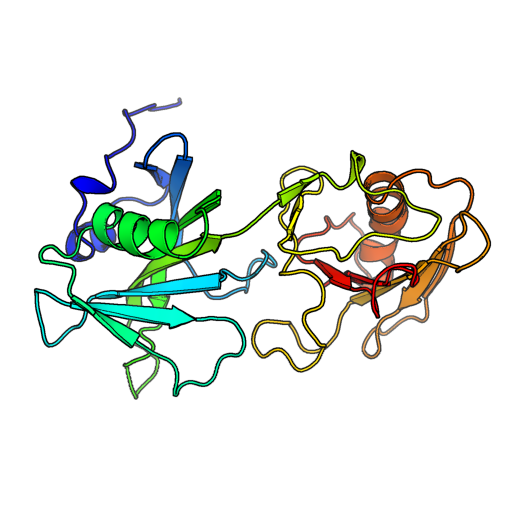. THR A 1 185 ? 14.349 1.768 -20.088 1.00 93.75 185 THR A N 1
ATOM 1436 C CA . THR A 1 185 ? 15.510 2.496 -19.591 1.00 93.75 185 THR A CA 1
ATOM 1437 C C . THR A 1 185 ? 15.386 2.657 -18.091 1.00 93.75 185 THR A C 1
ATOM 1439 O O . THR A 1 185 ? 14.348 3.086 -17.589 1.00 93.75 185 THR A O 1
ATOM 1442 N N . LEU A 1 186 ? 16.452 2.335 -17.379 1.00 93.38 186 LEU A N 1
ATOM 1443 C CA . LEU A 1 186 ? 16.615 2.600 -15.963 1.00 93.38 186 LEU A CA 1
ATOM 1444 C C . LEU A 1 186 ? 17.512 3.822 -15.817 1.00 93.38 186 LEU A C 1
ATOM 1446 O O . LEU A 1 186 ? 18.561 3.902 -16.457 1.00 93.38 186 LEU A O 1
ATOM 1450 N N . ARG A 1 187 ? 17.113 4.765 -14.965 1.00 91.12 187 ARG A N 1
ATOM 1451 C CA . ARG A 1 187 ? 17.957 5.887 -14.558 1.00 91.12 187 ARG A CA 1
ATOM 1452 C C . ARG A 1 187 ? 17.931 6.124 -13.056 1.00 91.12 187 ARG A C 1
ATOM 1454 O O . ARG A 1 187 ? 16.922 5.862 -12.396 1.00 91.12 187 ARG A O 1
ATOM 1461 N N . SER A 1 188 ? 19.022 6.677 -12.539 1.00 87.06 188 SER A N 1
ATOM 1462 C CA . SER A 1 188 ? 19.073 7.218 -11.182 1.00 87.06 188 SER A CA 1
ATOM 1463 C C . SER A 1 188 ? 18.023 8.304 -10.963 1.00 87.06 188 SER A C 1
ATOM 1465 O O . SER A 1 188 ? 17.736 9.120 -11.846 1.00 87.06 188 SER A O 1
ATOM 1467 N N . GLY A 1 189 ? 17.468 8.334 -9.757 1.00 84.31 189 GLY A N 1
ATOM 1468 C CA . GLY A 1 189 ? 16.656 9.446 -9.297 1.00 84.31 189 GLY A CA 1
ATOM 1469 C C . GLY A 1 189 ? 17.482 10.700 -8.974 1.00 84.31 189 GLY A C 1
ATOM 1470 O O . GLY A 1 189 ? 18.710 10.636 -8.889 1.00 84.31 189 GLY A O 1
ATOM 1471 N N . PRO A 1 190 ? 16.822 11.854 -8.761 1.00 78.81 190 PRO A N 1
ATOM 1472 C CA . PRO A 1 190 ? 17.476 13.169 -8.708 1.00 78.81 190 PRO A CA 1
ATOM 1473 C C . PRO A 1 190 ? 18.503 13.373 -7.585 1.00 78.81 190 PRO A C 1
ATOM 1475 O O . PRO A 1 190 ? 19.309 14.292 -7.670 1.00 78.81 190 PRO A O 1
ATOM 1478 N N . GLN A 1 191 ? 18.451 12.569 -6.520 1.00 75.56 191 GLN A N 1
ATOM 1479 C CA . GLN A 1 191 ? 19.311 12.709 -5.336 1.00 75.56 191 GLN A CA 1
ATOM 1480 C C . GLN A 1 191 ? 20.308 11.563 -5.161 1.00 75.56 191 GLN A C 1
ATOM 1482 O O . GLN A 1 191 ? 20.952 11.455 -4.118 1.00 75.56 191 GLN A O 1
ATOM 1487 N N . MET A 1 192 ? 20.441 10.695 -6.163 1.00 75.31 192 MET A N 1
ATOM 1488 C CA . MET A 1 192 ? 21.392 9.598 -6.077 1.00 75.31 192 MET A CA 1
ATOM 1489 C C . MET A 1 192 ? 22.822 10.100 -6.297 1.00 75.31 192 MET A C 1
ATOM 1491 O O . MET A 1 192 ? 23.057 10.884 -7.216 1.00 75.31 192 MET A O 1
ATOM 1495 N N . PRO A 1 193 ? 23.794 9.628 -5.496 1.00 65.94 193 PRO A N 1
ATOM 1496 C CA . PRO A 1 193 ? 25.186 10.062 -5.600 1.00 65.94 193 PRO A CA 1
ATOM 1497 C C . PRO A 1 193 ? 25.883 9.551 -6.871 1.00 65.94 193 PRO A C 1
ATOM 1499 O O . PRO A 1 193 ? 26.897 10.114 -7.274 1.00 65.94 193 PRO A O 1
ATOM 1502 N N . SER A 1 194 ? 25.347 8.496 -7.494 1.00 69.81 194 SER A N 1
ATOM 1503 C CA . SER A 1 194 ? 25.882 7.885 -8.713 1.00 69.81 194 SER A CA 1
ATOM 1504 C C . SER A 1 194 ? 24.869 7.964 -9.852 1.00 69.81 194 SER A C 1
ATOM 1506 O O . SER A 1 194 ? 23.697 7.613 -9.681 1.00 69.81 194 SER A O 1
ATOM 1508 N N . GLU A 1 195 ? 25.329 8.390 -11.029 1.00 78.00 195 GLU A N 1
ATOM 1509 C CA . GLU A 1 195 ? 24.557 8.293 -12.267 1.00 78.00 195 GLU A CA 1
ATOM 1510 C C . GLU A 1 195 ? 24.570 6.847 -12.759 1.00 78.00 195 GLU A C 1
ATOM 1512 O O . GLU A 1 195 ? 25.614 6.281 -13.077 1.00 78.00 195 GLU A O 1
ATOM 1517 N N . LEU A 1 196 ? 23.388 6.248 -12.800 1.00 80.81 196 LEU A N 1
ATOM 1518 C CA . LEU A 1 196 ? 23.149 4.907 -13.288 1.00 80.81 196 LEU A CA 1
ATOM 1519 C C . LEU A 1 196 ? 22.223 5.041 -14.489 1.00 80.81 196 LEU A C 1
ATOM 1521 O O . LEU A 1 196 ? 21.199 5.725 -14.412 1.00 80.81 196 LEU A O 1
ATOM 1525 N N . HIS A 1 197 ? 22.617 4.440 -15.604 1.00 86.12 197 HIS A N 1
ATOM 1526 C CA . HIS A 1 197 ? 21.832 4.423 -16.826 1.00 86.12 197 HIS A CA 1
ATOM 1527 C C . HIS A 1 197 ? 21.989 3.067 -17.495 1.00 86.12 197 HIS A C 1
ATOM 1529 O O . HIS A 1 197 ? 23.079 2.718 -17.938 1.00 86.12 197 HIS A O 1
ATOM 1535 N N . GLU A 1 198 ? 20.900 2.312 -17.554 1.00 89.31 198 GLU A N 1
ATOM 1536 C CA . GLU A 1 198 ? 20.898 0.942 -18.059 1.00 89.31 198 GLU A CA 1
ATOM 1537 C C . GLU A 1 198 ? 19.696 0.716 -18.968 1.00 89.31 198 GLU A C 1
ATOM 1539 O O . GLU A 1 198 ? 18.653 1.357 -18.820 1.00 89.31 198 GLU A O 1
ATOM 1544 N N . SER A 1 199 ? 19.836 -0.199 -19.923 1.00 89.00 199 SER A N 1
ATOM 1545 C CA . SER A 1 199 ? 18.757 -0.569 -20.842 1.00 89.00 199 SER A CA 1
ATOM 1546 C C . SER A 1 199 ? 18.477 -2.063 -20.759 1.00 89.00 199 SER A C 1
ATOM 1548 O O . SER A 1 199 ? 19.386 -2.886 -20.857 1.00 89.00 199 SER A O 1
ATOM 1550 N N . GLY A 1 200 ? 17.208 -2.410 -20.573 1.00 87.25 200 GLY A N 1
ATOM 1551 C CA . GLY A 1 200 ? 16.716 -3.780 -20.544 1.00 87.25 200 GLY A CA 1
ATOM 1552 C C . GLY A 1 200 ? 15.884 -4.058 -21.786 1.00 87.25 200 GLY A C 1
ATOM 1553 O O . GLY A 1 200 ? 14.974 -3.293 -22.101 1.00 87.25 200 GLY A O 1
ATOM 1554 N N . ALA A 1 201 ? 16.181 -5.153 -22.480 1.00 86.50 201 ALA A N 1
ATOM 1555 C CA . ALA A 1 201 ? 15.427 -5.623 -23.638 1.00 86.50 201 ALA A CA 1
ATOM 1556 C C . ALA A 1 201 ? 14.765 -6.978 -23.345 1.00 86.50 201 ALA A C 1
ATOM 1558 O O . ALA A 1 201 ? 15.117 -7.666 -22.388 1.00 86.50 201 ALA A O 1
ATOM 1559 N N . ASP A 1 202 ? 13.793 -7.353 -24.180 1.00 84.81 202 ASP A N 1
ATOM 1560 C CA . ASP A 1 202 ? 13.066 -8.632 -24.123 1.00 84.81 202 ASP A CA 1
ATOM 1561 C C . ASP A 1 202 ? 12.268 -8.904 -22.834 1.00 84.81 202 ASP A C 1
ATOM 1563 O O . ASP A 1 202 ? 11.796 -10.022 -22.605 1.00 84.81 202 ASP A O 1
ATOM 1567 N N . LEU A 1 203 ? 12.019 -7.863 -22.039 1.00 91.19 203 LEU A N 1
ATOM 1568 C CA . LEU A 1 203 ? 11.148 -7.907 -20.867 1.00 91.19 203 LEU A CA 1
ATOM 1569 C C . LEU A 1 203 ? 9.693 -8.084 -21.326 1.00 91.19 203 LEU A C 1
ATOM 1571 O O . LEU A 1 203 ? 9.235 -7.416 -22.262 1.00 91.19 203 LEU A O 1
ATOM 1575 N N . ARG A 1 204 ? 8.954 -9.019 -20.717 1.00 91.00 204 ARG A N 1
ATOM 1576 C CA . ARG A 1 204 ? 7.590 -9.368 -21.156 1.00 91.00 204 ARG A CA 1
ATOM 1577 C C . ARG A 1 204 ? 6.530 -8.782 -20.246 1.00 91.00 204 ARG A C 1
ATOM 1579 O O . ARG A 1 204 ? 5.468 -8.397 -20.736 1.00 91.00 204 ARG A O 1
ATOM 1586 N N . THR A 1 205 ? 6.824 -8.702 -18.958 1.00 93.75 205 THR A N 1
ATOM 1587 C CA . THR A 1 205 ? 5.898 -8.286 -17.906 1.00 93.75 205 THR A CA 1
ATOM 1588 C C . THR A 1 205 ? 6.529 -7.235 -17.000 1.00 93.75 205 THR A C 1
ATOM 1590 O O . THR A 1 205 ? 7.749 -7.070 -16.977 1.00 93.75 205 THR A O 1
ATOM 1593 N N . LEU A 1 206 ? 5.705 -6.517 -16.243 1.00 93.31 206 LEU A N 1
ATOM 1594 C CA . LEU A 1 206 ? 6.185 -5.595 -15.219 1.00 93.31 206 LEU A CA 1
ATOM 1595 C C . LEU A 1 206 ? 6.959 -6.336 -14.115 1.00 93.31 206 LEU A C 1
ATOM 1597 O O . LEU A 1 206 ? 7.893 -5.764 -13.561 1.00 93.31 206 LEU A O 1
ATOM 1601 N N . ASP A 1 207 ? 6.631 -7.603 -13.837 1.00 94.56 207 ASP A N 1
ATOM 1602 C CA . ASP A 1 207 ? 7.437 -8.452 -12.948 1.00 94.56 207 ASP A CA 1
ATOM 1603 C C . ASP A 1 207 ? 8.865 -8.643 -13.482 1.00 94.56 207 ASP A C 1
ATOM 1605 O O . ASP A 1 207 ? 9.822 -8.463 -12.726 1.00 94.56 207 ASP A O 1
ATOM 1609 N N . ASP A 1 208 ? 9.032 -8.899 -14.789 1.00 94.25 208 ASP A N 1
ATOM 1610 C CA . ASP A 1 208 ? 10.363 -8.995 -15.409 1.00 94.25 208 ASP A CA 1
ATOM 1611 C C . ASP A 1 208 ? 11.129 -7.671 -15.277 1.00 94.25 208 ASP A C 1
ATOM 1613 O O . ASP A 1 208 ? 12.320 -7.670 -14.972 1.00 94.25 208 ASP A O 1
ATOM 1617 N N . VAL A 1 209 ? 10.442 -6.541 -15.482 1.00 93.31 209 VAL A N 1
ATOM 1618 C CA . VAL A 1 209 ? 11.019 -5.190 -15.386 1.00 93.31 209 VAL A CA 1
ATOM 1619 C C . VAL A 1 209 ? 11.497 -4.894 -13.965 1.00 93.31 209 VAL A C 1
ATOM 1621 O O . VAL A 1 209 ? 12.637 -4.470 -13.774 1.00 93.31 209 VAL A O 1
ATOM 1624 N N . LEU A 1 210 ? 10.655 -5.146 -12.960 1.00 92.88 210 LEU A N 1
ATOM 1625 C CA . LEU A 1 210 ? 11.001 -4.951 -11.552 1.00 92.88 210 LEU A CA 1
ATOM 1626 C C . LEU A 1 210 ? 12.116 -5.909 -11.120 1.00 92.88 210 LEU A C 1
ATOM 1628 O O . LEU A 1 210 ? 13.058 -5.493 -10.453 1.00 92.88 210 LEU A O 1
ATOM 1632 N N . THR A 1 211 ? 12.064 -7.168 -11.558 1.00 92.00 211 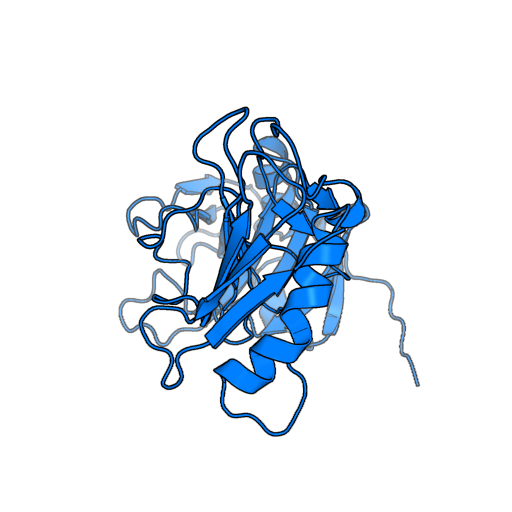THR A N 1
ATOM 1633 C CA . THR A 1 211 ? 13.111 -8.165 -11.296 1.00 92.00 211 THR A CA 1
ATOM 1634 C C . THR A 1 211 ? 14.451 -7.757 -11.906 1.00 92.00 211 THR A C 1
ATOM 1636 O O . THR A 1 211 ? 15.484 -7.877 -11.247 1.00 92.00 211 THR A O 1
ATOM 1639 N N . TRP A 1 212 ? 14.448 -7.248 -13.139 1.00 91.44 212 TRP A N 1
ATOM 1640 C CA . TRP A 1 212 ? 15.641 -6.723 -13.805 1.00 91.44 212 TRP A CA 1
ATOM 1641 C C . TRP A 1 212 ? 16.229 -5.507 -13.075 1.00 91.44 212 TRP A C 1
ATOM 1643 O O . TRP A 1 212 ? 17.449 -5.359 -13.030 1.00 91.44 212 TRP A O 1
ATOM 1653 N N . ALA A 1 213 ? 15.389 -4.670 -12.459 1.00 89.38 213 ALA A N 1
ATOM 1654 C CA . ALA A 1 213 ? 15.820 -3.483 -11.723 1.00 89.38 213 ALA A CA 1
ATOM 1655 C C . ALA A 1 213 ? 16.463 -3.787 -10.351 1.00 89.38 213 ALA A C 1
ATOM 1657 O O . ALA A 1 213 ? 17.268 -2.991 -9.870 1.00 89.38 213 ALA A O 1
ATOM 1658 N N . VAL A 1 214 ? 16.143 -4.927 -9.722 1.00 87.94 214 VAL A N 1
ATOM 1659 C CA . VAL A 1 214 ? 16.574 -5.268 -8.347 1.00 87.94 214 VAL A CA 1
ATOM 1660 C C . VAL A 1 214 ? 18.090 -5.142 -8.108 1.00 87.94 214 VAL A C 1
ATOM 1662 O O . VAL A 1 214 ? 18.470 -4.477 -7.142 1.00 87.94 214 VAL A O 1
ATOM 1665 N N . PRO A 1 215 ? 18.987 -5.704 -8.948 1.00 85.62 215 PRO A N 1
ATOM 1666 C CA . PRO A 1 215 ? 20.434 -5.596 -8.726 1.00 85.62 215 PRO A CA 1
ATOM 1667 C C . PRO A 1 215 ? 20.939 -4.148 -8.705 1.00 85.62 215 PRO A C 1
ATOM 1669 O O . PRO A 1 215 ? 21.917 -3.835 -8.026 1.00 85.62 215 PRO A O 1
ATOM 1672 N N . TRP A 1 216 ? 20.251 -3.254 -9.415 1.00 85.69 216 TRP A N 1
ATOM 1673 C CA . TRP A 1 216 ? 20.628 -1.852 -9.536 1.00 85.69 216 TRP A CA 1
ATOM 1674 C C . TRP A 1 216 ? 20.213 -1.017 -8.327 1.00 85.69 216 TRP A C 1
ATOM 1676 O O . TRP A 1 216 ? 20.827 0.017 -8.085 1.00 85.69 216 TRP A O 1
ATOM 1686 N N . LEU A 1 217 ? 19.240 -1.465 -7.524 1.00 78.31 217 LEU A N 1
AT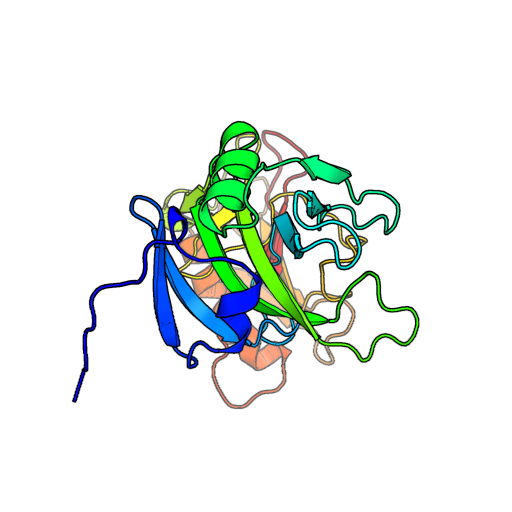OM 1687 C CA . LEU A 1 217 ? 18.859 -0.784 -6.277 1.00 78.31 217 LEU A CA 1
ATOM 1688 C C . LEU A 1 217 ? 20.015 -0.753 -5.276 1.00 78.31 217 LEU A C 1
ATOM 1690 O O . LEU A 1 217 ? 20.277 0.285 -4.671 1.00 78.31 217 LEU A O 1
ATOM 1694 N N . ALA A 1 218 ? 20.733 -1.870 -5.142 1.00 76.69 218 ALA A N 1
ATOM 1695 C CA . ALA A 1 218 ? 21.921 -1.959 -4.297 1.00 76.69 218 ALA A CA 1
ATOM 1696 C C . ALA A 1 218 ? 23.052 -1.054 -4.805 1.00 76.69 218 ALA A C 1
ATOM 1698 O O . ALA A 1 218 ? 23.662 -0.331 -4.019 1.00 76.69 218 ALA A O 1
ATOM 1699 N N . ALA A 1 219 ? 23.278 -1.051 -6.125 1.00 78.56 219 ALA A N 1
ATOM 1700 C CA . ALA A 1 219 ? 24.282 -0.205 -6.764 1.00 78.56 219 ALA A CA 1
ATOM 1701 C C . ALA A 1 219 ? 23.963 1.289 -6.606 1.00 78.56 219 ALA A C 1
ATOM 1703 O O . ALA A 1 219 ? 24.842 2.074 -6.269 1.00 78.56 219 ALA A O 1
ATOM 1704 N N . ALA A 1 220 ? 22.699 1.680 -6.790 1.00 74.81 220 ALA A N 1
ATOM 1705 C CA . ALA A 1 220 ? 22.257 3.053 -6.593 1.00 74.81 220 ALA A CA 1
ATOM 1706 C C . ALA A 1 220 ? 22.489 3.490 -5.136 1.00 74.81 220 ALA A C 1
ATOM 1708 O O . ALA A 1 220 ? 23.018 4.573 -4.896 1.00 74.81 220 ALA A O 1
ATOM 1709 N N . ALA A 1 221 ? 22.144 2.642 -4.165 1.00 71.56 221 ALA A N 1
ATOM 1710 C CA . ALA A 1 221 ? 22.291 2.939 -2.742 1.00 71.56 221 ALA A CA 1
ATOM 1711 C C . ALA A 1 221 ? 23.739 2.863 -2.207 1.00 71.56 221 ALA A C 1
ATOM 1713 O O . ALA A 1 221 ? 23.933 3.123 -1.022 1.00 71.56 221 ALA A O 1
ATOM 1714 N N . ASP A 1 222 ? 24.727 2.512 -3.042 1.00 72.25 222 ASP A N 1
ATOM 1715 C CA . ASP A 1 222 ? 26.119 2.238 -2.642 1.00 72.25 222 ASP A CA 1
ATOM 1716 C C . ASP A 1 222 ? 26.218 1.214 -1.492 1.00 72.25 222 ASP A C 1
ATOM 1718 O O . ASP A 1 222 ? 26.961 1.371 -0.521 1.00 72.25 222 ASP A O 1
ATOM 1722 N N . LEU A 1 223 ? 25.403 0.156 -1.570 1.00 69.12 223 LEU A N 1
ATOM 1723 C CA . LEU A 1 223 ? 25.350 -0.896 -0.557 1.00 69.12 223 LEU A CA 1
ATOM 1724 C C . LEU A 1 223 ? 25.970 -2.200 -1.077 1.00 69.12 223 LEU A C 1
ATOM 1726 O O . LEU A 1 223 ? 25.706 -2.609 -2.208 1.00 69.12 223 LEU A O 1
ATOM 1730 N N . PRO A 1 224 ? 26.740 -2.926 -0.241 1.00 65.38 224 PRO A N 1
ATOM 1731 C CA . PRO A 1 224 ? 27.410 -4.161 -0.652 1.00 65.38 224 PRO A CA 1
ATOM 1732 C C . PRO A 1 224 ? 26.479 -5.387 -0.686 1.00 65.38 224 PRO A C 1
ATOM 1734 O O . PRO A 1 224 ? 26.949 -6.511 -0.856 1.00 65.38 224 PRO A O 1
ATOM 1737 N N . TYR A 1 225 ? 25.173 -5.204 -0.482 1.00 71.19 225 TYR A N 1
ATOM 1738 C CA . TYR A 1 225 ? 24.174 -6.269 -0.424 1.00 71.19 225 TYR A CA 1
ATOM 1739 C C . TYR A 1 225 ? 22.945 -5.920 -1.265 1.00 71.19 225 TYR A C 1
ATOM 1741 O O . TYR A 1 225 ? 22.608 -4.751 -1.434 1.00 71.19 225 TYR A O 1
ATOM 1749 N N . ALA A 1 226 ? 22.272 -6.952 -1.784 1.00 65.31 226 ALA A N 1
ATOM 1750 C CA . ALA A 1 226 ? 21.058 -6.797 -2.578 1.00 65.31 226 ALA A CA 1
ATOM 1751 C C . ALA A 1 226 ? 19.941 -6.138 -1.754 1.00 65.31 226 ALA A C 1
ATOM 1753 O O . ALA A 1 226 ? 19.710 -6.511 -0.603 1.00 65.31 226 ALA A O 1
ATOM 1754 N N . LEU A 1 227 ? 19.243 -5.182 -2.367 1.00 72.00 227 LEU A N 1
ATOM 1755 C CA . LEU A 1 227 ? 18.036 -4.577 -1.816 1.00 72.00 227 LEU A CA 1
ATOM 1756 C C . LEU A 1 227 ? 16.799 -5.167 -2.487 1.00 72.00 227 LEU A C 1
ATOM 1758 O O . LEU A 1 227 ? 16.819 -5.495 -3.671 1.00 72.00 227 LEU A O 1
ATOM 1762 N N . GLU A 1 228 ? 15.712 -5.262 -1.730 1.00 73.38 228 GLU A N 1
ATOM 1763 C CA . GLU A 1 228 ? 14.394 -5.585 -2.269 1.00 73.38 228 GLU A CA 1
ATOM 1764 C C . GLU A 1 228 ? 13.639 -4.302 -2.637 1.00 73.38 228 GLU A C 1
ATOM 1766 O O . GLU A 1 228 ? 13.871 -3.240 -2.059 1.00 73.38 228 GLU A O 1
ATOM 1771 N N . VAL A 1 229 ? 12.712 -4.404 -3.592 1.00 74.25 229 VAL A N 1
ATOM 1772 C CA . VAL A 1 229 ? 11.751 -3.333 -3.886 1.00 74.25 229 VAL A CA 1
ATOM 1773 C C . VAL A 1 229 ? 10.762 -3.271 -2.724 1.00 74.25 229 VAL A C 1
ATOM 1775 O O . VAL A 1 229 ? 9.944 -4.177 -2.581 1.00 74.25 229 VAL A O 1
ATOM 1778 N N . GLN A 1 230 ? 10.839 -2.229 -1.897 1.00 71.56 230 GLN A N 1
ATOM 1779 C CA . GLN A 1 230 ? 9.942 -2.072 -0.745 1.00 71.56 230 GLN A CA 1
ATOM 1780 C C . GLN A 1 230 ? 8.736 -1.184 -1.080 1.00 71.56 230 GLN A C 1
ATOM 1782 O O . GLN A 1 230 ? 7.599 -1.567 -0.807 1.00 71.56 230 GLN A O 1
ATOM 1787 N N . SER A 1 231 ? 8.972 -0.045 -1.741 1.00 78.88 231 SER A N 1
ATOM 1788 C CA . SER A 1 231 ? 7.931 0.875 -2.211 1.00 78.88 231 SER A CA 1
ATOM 1789 C C . SER A 1 231 ? 8.201 1.262 -3.659 1.00 78.88 231 SER A C 1
ATOM 1791 O O . SER A 1 231 ? 9.333 1.533 -4.074 1.00 78.88 231 SER A O 1
ATOM 1793 N N . PHE A 1 232 ? 7.132 1.258 -4.449 1.00 87.44 232 PHE A N 1
ATOM 1794 C CA . PHE A 1 232 ? 7.168 1.682 -5.836 1.00 87.44 232 PHE A CA 1
ATOM 1795 C C . PHE A 1 232 ? 5.814 2.227 -6.277 1.00 87.44 232 PHE A C 1
ATOM 1797 O O . PHE A 1 232 ? 4.764 1.822 -5.780 1.00 87.44 232 PHE A O 1
ATOM 1804 N N . VAL A 1 233 ? 5.844 3.116 -7.266 1.00 89.56 233 VAL A N 1
ATOM 1805 C CA . VAL A 1 233 ? 4.660 3.679 -7.921 1.00 89.56 233 VAL A CA 1
ATOM 1806 C C . VAL A 1 233 ? 4.749 3.373 -9.402 1.00 89.56 233 VAL A C 1
ATOM 1808 O O . VAL A 1 233 ? 5.768 3.647 -10.037 1.00 89.56 233 VAL A O 1
ATOM 1811 N N . VAL A 1 234 ? 3.650 2.882 -9.966 1.00 91.00 234 VAL A N 1
ATOM 1812 C CA . VAL A 1 234 ? 3.480 2.736 -11.412 1.00 91.00 234 VAL A CA 1
ATOM 1813 C C . VAL A 1 234 ? 2.582 3.857 -11.916 1.00 91.00 234 VAL A C 1
ATOM 1815 O O . VAL A 1 234 ? 1.452 4.016 -11.458 1.00 91.00 234 VAL A O 1
ATOM 1818 N N . SER A 1 235 ? 3.073 4.636 -12.869 1.00 89.50 235 SER A N 1
ATOM 1819 C CA . SER A 1 235 ? 2.352 5.761 -13.459 1.00 89.50 235 SER A CA 1
ATOM 1820 C C . SER A 1 235 ? 2.238 5.606 -14.972 1.00 89.50 235 SER A C 1
ATOM 1822 O O . SER A 1 235 ? 3.136 5.096 -15.634 1.00 89.50 235 SER A O 1
ATOM 1824 N N . THR A 1 236 ? 1.144 6.105 -15.531 1.00 86.94 236 THR A N 1
ATOM 1825 C CA . THR A 1 236 ? 0.940 6.317 -16.962 1.00 86.94 236 THR A CA 1
ATOM 1826 C C . THR A 1 236 ? 0.260 7.666 -17.178 1.00 86.94 236 THR A C 1
ATOM 1828 O O . THR A 1 236 ? -0.552 8.111 -16.368 1.00 86.94 236 THR A O 1
ATOM 1831 N N . ARG A 1 237 ? 0.577 8.343 -18.286 1.00 81.19 237 ARG A N 1
ATOM 1832 C CA . ARG A 1 237 ? -0.068 9.622 -18.645 1.00 81.19 237 ARG A CA 1
ATOM 1833 C C . ARG A 1 237 ? -1.506 9.446 -19.142 1.00 81.19 237 ARG A C 1
ATOM 1835 O O . ARG A 1 237 ? -2.222 10.430 -19.300 1.00 81.19 237 ARG A O 1
ATOM 1842 N N . GLY A 1 238 ? -1.923 8.209 -19.393 1.00 78.19 238 GLY A N 1
ATOM 1843 C CA . GLY A 1 238 ? -3.264 7.862 -19.836 1.00 78.19 238 GLY A CA 1
ATOM 1844 C C . GLY A 1 238 ? -3.278 6.540 -20.602 1.00 78.19 238 GLY A C 1
ATOM 1845 O O . GLY A 1 238 ? -2.224 5.953 -20.846 1.00 78.19 238 GLY A O 1
ATOM 1846 N N . PRO A 1 239 ? -4.461 6.065 -21.019 1.00 76.75 239 PRO A N 1
ATOM 1847 C CA . PRO A 1 239 ? -4.566 4.853 -21.821 1.00 76.75 239 PRO A CA 1
ATOM 1848 C C . PRO A 1 239 ? -3.667 4.922 -23.061 1.00 76.75 239 PRO A C 1
ATOM 1850 O O . PRO A 1 239 ? -3.664 5.925 -23.773 1.00 76.75 239 PRO A O 1
ATOM 1853 N N . GLY A 1 240 ? -2.903 3.864 -23.317 1.00 77.69 240 GLY A N 1
ATOM 1854 C CA . GLY A 1 240 ? -1.991 3.791 -24.458 1.00 77.69 240 GLY A CA 1
ATOM 1855 C C . GLY A 1 240 ? -0.643 4.498 -24.276 1.00 77.69 240 GLY A C 1
ATOM 1856 O O . GLY A 1 240 ? 0.214 4.352 -25.145 1.00 77.69 240 GLY A O 1
ATOM 1857 N N . HIS A 1 241 ? -0.424 5.226 -23.177 1.00 84.75 241 HIS A N 1
ATOM 1858 C CA . HIS A 1 241 ? 0.868 5.849 -22.895 1.00 84.75 241 HIS A CA 1
ATOM 1859 C C . HIS A 1 241 ? 1.839 4.880 -22.208 1.00 84.75 241 HIS A C 1
ATOM 1861 O O . HIS A 1 241 ? 1.395 3.993 -21.468 1.00 84.75 241 HIS A O 1
ATOM 1867 N N . PRO A 1 242 ? 3.158 5.077 -22.405 1.00 88.31 242 PRO A N 1
ATOM 1868 C CA . PRO A 1 242 ? 4.168 4.276 -21.735 1.00 88.31 242 PRO A CA 1
ATOM 1869 C C . PRO A 1 242 ? 4.067 4.377 -20.213 1.00 88.31 242 PRO A C 1
ATOM 1871 O O . PRO A 1 242 ? 3.672 5.415 -19.670 1.00 88.31 242 PRO A O 1
ATOM 1874 N N . LEU A 1 243 ? 4.445 3.296 -19.539 1.00 91.69 243 LEU A N 1
ATOM 1875 C CA . LEU A 1 243 ? 4.563 3.246 -18.092 1.00 91.69 243 LEU A CA 1
ATOM 1876 C C . LEU A 1 243 ? 5.861 3.899 -17.623 1.00 91.69 243 LEU A C 1
ATOM 1878 O O . LEU A 1 243 ? 6.915 3.806 -18.255 1.00 91.69 243 LEU A O 1
ATOM 1882 N N . THR A 1 244 ? 5.775 4.487 -16.441 1.00 92.00 244 THR A N 1
ATOM 1883 C CA . THR A 1 244 ? 6.916 4.885 -15.630 1.00 92.00 244 THR A CA 1
ATOM 1884 C C . THR A 1 244 ? 6.792 4.195 -14.285 1.00 92.00 244 THR A C 1
ATOM 1886 O O . THR A 1 244 ? 5.731 4.240 -13.663 1.00 92.00 244 THR A O 1
ATOM 1889 N N . VAL A 1 245 ? 7.870 3.577 -13.819 1.00 92.69 245 VAL A N 1
ATOM 1890 C CA . VAL A 1 245 ? 7.961 3.030 -12.467 1.00 92.69 245 VAL A CA 1
ATOM 1891 C C . VAL A 1 245 ? 8.965 3.859 -11.690 1.00 92.69 245 VAL A C 1
ATOM 1893 O O . VAL A 1 245 ? 10.084 4.075 -12.146 1.00 92.69 245 VAL A O 1
ATOM 1896 N N . ARG A 1 246 ? 8.570 4.327 -10.515 1.00 89.75 246 ARG A N 1
ATOM 1897 C CA . ARG A 1 246 ? 9.465 4.968 -9.548 1.00 89.75 246 ARG A CA 1
ATOM 1898 C C . ARG A 1 246 ? 9.630 4.025 -8.369 1.00 89.75 246 ARG A C 1
ATOM 1900 O O . ARG A 1 246 ? 8.630 3.475 -7.918 1.00 89.75 246 ARG A O 1
ATOM 1907 N N . VAL A 1 247 ? 10.862 3.823 -7.916 1.00 87.62 247 VAL A N 1
ATOM 1908 C CA . VAL A 1 247 ? 11.201 2.913 -6.812 1.00 87.62 247 VAL A CA 1
ATOM 1909 C C . VAL A 1 247 ? 11.987 3.678 -5.753 1.00 87.62 247 VAL A C 1
ATOM 1911 O O . VAL A 1 247 ? 12.906 4.430 -6.097 1.00 87.62 247 VAL A O 1
ATOM 1914 N N . TRP A 1 248 ? 11.627 3.480 -4.487 1.00 80.12 248 TRP A N 1
ATOM 1915 C CA . TRP A 1 248 ? 12.239 4.116 -3.318 1.00 80.12 248 TRP A CA 1
ATOM 1916 C C . TRP A 1 248 ? 13.089 3.142 -2.505 1.00 80.12 248 TRP A C 1
ATOM 1918 O O . TRP A 1 248 ? 12.758 1.941 -2.440 1.00 80.12 248 TRP A O 1
#

Sequence (248 aa):
MSRFGMPLDAAALDFASVTQLRDDTQIAWGELTAAKSHMYSPSLGAAFPDYTVFPDPTRPDRLYVFRSVPRSLDTHKPIHVGTRTLGAALEWIDATEPVWRFEVGTDLDPLDPDGDRLSPSLAVWTGPIVDAAFVPAAGGHGNLRGRIVFRNQLSDRTNIGDEDPGLLPHPKIILEQHPSCREWTLRSGPQMPSELHESGADLRTLDDVLTWAVPWLAAAADLPYALEVQSFVVSTRGPGHPLTVRVW

Radius of gyration: 19.69 Å; chains: 1; bounding box: 50×43×55 Å

Secondary structure (DSSP, 8-state):
----PPPEEGGG-BHHHHTTSPTT-EEEETTEEEEEEE--TTTT-PPPPSEEEEE-SS-TTEEEEEE-TT--TT-EEEEE-SS-BHHHHHHHHHTTS-EEEEEEEEEE-TT-TTS--EEEEEEEEES-EEEGGGSBSSS------SEEEETTEEPPPTT--TT-TTS-SS-SEEEEE-TTSS-EEEEE-TT-SS--EEEE-S--BHHHHHHHHHHHHHHHTT-SSPPP---EEEEESSTTSPEEEEE-